Protein AF-A0A1V1TLD7-F1 (afdb_monomer_lite)

Sequence (286 aa):
MSSGEYLTAPRLRSLLDILVHHETYAEVQSFRNTQAIESYGWPFVDRDSKGSPAKPHSLSSSPLLQLLLTRLVLTAPAVRDLSTDFWPVNFKGIMKQFGDANLSDSYDKGSLGTRKRLATAASTIHEAVTRGLLSGVSDGPLPDLHGQYDRENAEGLTKAWRDCIHHLVYGNLIDDIFNQLTHTESLEAYSPALEGAVEYAQLHIATFLHQVFVLSAEGPYLLKLVDNVHRLVPYTVIGQTLRVGNAASMINAMSRLFLSKVSMAAISNWMGLTSNAADGMNLMQR

Radius of gyration: 24.95 Å; chains: 1; bounding box: 60×52×73 Å

Secondary structure (DSSP, 8-state):
-----PPPHHHHHHHHHHHHHHHHHHHHHHTTSTTHHHHS-TTSPPBPTTSSBPP--S--S-HHHHHHIIIIITTSHHHHTS-TTIIIIIIHHHHHHHHHTTTT--EETTEE-HHHHHHHHHHHHHHHHHHHHHH-----PPP-TTS---SSSHHHHHHHHHHHHHHHHHS-HHHHHHHHHHH-S-STTS-HHHHHHHHHHHHHHHHHHHIIIIISTTHHHHHHHHHHHHHHS-HHHHHHHHT-S-HHHHHHHHHHHHHHHS-HHHHHHHTTTTS-------S---

Structure (mmCIF, N/CA/C/O backbone):
data_AF-A0A1V1TLD7-F1
#
_entry.id   AF-A0A1V1TLD7-F1
#
loop_
_atom_site.group_PDB
_atom_site.id
_atom_site.type_symbol
_atom_site.label_atom_id
_atom_site.label_alt_id
_atom_site.label_comp_id
_atom_site.label_asym_id
_atom_site.label_entity_id
_atom_site.label_seq_id
_atom_site.pdbx_PDB_ins_code
_atom_site.Cartn_x
_atom_site.Cartn_y
_atom_site.Cartn_z
_atom_site.occupancy
_atom_site.B_iso_or_equiv
_atom_site.auth_seq_id
_atom_site.auth_comp_id
_atom_site.auth_asym_id
_atom_site.auth_atom_id
_atom_site.pdbx_PDB_model_num
ATOM 1 N N . MET A 1 1 ? -28.873 -20.996 -28.928 1.00 40.47 1 MET A N 1
ATOM 2 C CA . MET A 1 1 ? -27.776 -20.998 -27.940 1.00 40.47 1 MET A CA 1
ATOM 3 C C . MET A 1 1 ? -27.131 -19.627 -28.023 1.00 40.47 1 MET A C 1
ATOM 5 O O . MET A 1 1 ? -26.439 -19.365 -28.995 1.00 40.47 1 MET A O 1
ATOM 9 N N . SER A 1 2 ? -27.499 -18.708 -27.127 1.00 42.38 2 SER A N 1
ATOM 10 C CA . SER A 1 2 ? -26.966 -17.343 -27.133 1.00 42.38 2 SER A CA 1
ATOM 11 C C . SER A 1 2 ? -25.505 -17.388 -26.709 1.00 42.38 2 SER A C 1
ATOM 13 O O . SER A 1 2 ? -25.203 -17.774 -25.581 1.00 42.38 2 SER A O 1
ATOM 15 N N . SER A 1 3 ? -24.611 -17.029 -27.621 1.00 46.38 3 SER A N 1
ATOM 16 C CA . SER A 1 3 ? -23.220 -16.701 -27.336 1.00 46.38 3 SER A CA 1
ATOM 17 C C . SER A 1 3 ? -23.210 -15.660 -26.215 1.00 46.38 3 SER A C 1
ATOM 19 O O . SER A 1 3 ? -23.617 -14.522 -26.431 1.00 46.38 3 SER A O 1
ATOM 21 N N . GLY A 1 4 ? -22.846 -16.066 -24.998 1.00 53.66 4 GLY A N 1
ATOM 22 C CA . GLY A 1 4 ? -22.695 -15.133 -23.887 1.00 53.66 4 GLY A CA 1
ATOM 23 C C . GLY A 1 4 ? -21.623 -14.119 -24.260 1.00 53.66 4 GLY A C 1
ATOM 24 O O . GLY A 1 4 ? -20.501 -14.508 -24.578 1.00 53.66 4 GLY A O 1
ATOM 25 N N . GLU A 1 5 ? -21.970 -12.835 -24.290 1.00 68.88 5 GLU A N 1
ATOM 26 C CA . GLU A 1 5 ? -20.999 -11.760 -24.473 1.00 68.88 5 GLU A CA 1
ATOM 27 C C . GLU A 1 5 ? -20.040 -11.762 -23.278 1.00 68.88 5 GLU A C 1
ATOM 29 O O . GLU A 1 5 ? -20.327 -11.210 -22.216 1.00 68.88 5 GLU A O 1
ATOM 34 N N . TYR A 1 6 ? -18.897 -12.426 -23.428 1.00 78.81 6 TYR A N 1
ATOM 35 C CA . TYR A 1 6 ? -17.823 -12.344 -22.451 1.00 78.81 6 TYR A CA 1
ATOM 36 C C . TYR A 1 6 ? -17.270 -10.914 -22.444 1.00 78.81 6 TYR A C 1
ATOM 38 O O . TYR A 1 6 ? -16.998 -10.326 -23.494 1.00 78.81 6 TYR A O 1
ATOM 46 N N . LEU A 1 7 ? -17.117 -10.336 -21.250 1.00 84.19 7 LEU A N 1
ATOM 47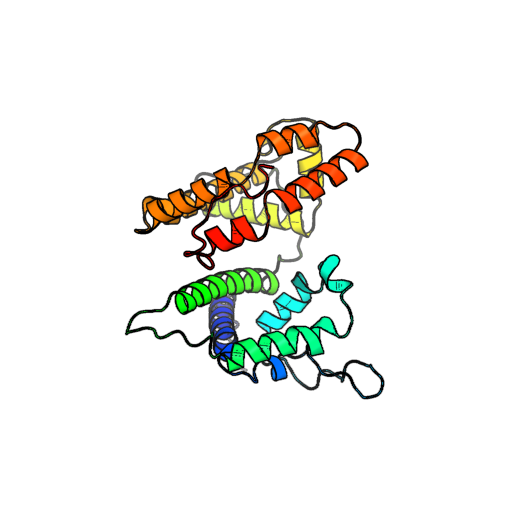 C CA . LEU A 1 7 ? -16.525 -9.010 -21.086 1.00 84.19 7 LEU A CA 1
ATOM 48 C C . LEU A 1 7 ? -15.099 -9.005 -21.652 1.00 84.19 7 LEU A C 1
ATOM 50 O O . LEU A 1 7 ? -14.307 -9.905 -21.379 1.00 84.19 7 LEU A O 1
ATOM 54 N N . THR A 1 8 ? -14.752 -7.967 -22.415 1.00 90.88 8 THR A N 1
ATOM 55 C CA . THR A 1 8 ? -13.370 -7.763 -22.862 1.00 90.88 8 THR A CA 1
ATOM 56 C C . THR A 1 8 ? -12.455 -7.505 -21.660 1.00 90.88 8 THR A C 1
ATOM 58 O O . THR A 1 8 ? -12.901 -6.977 -20.641 1.00 90.88 8 THR A O 1
ATOM 61 N N . ALA A 1 9 ? -11.163 -7.829 -21.774 1.00 85.62 9 ALA A N 1
ATOM 62 C CA . ALA A 1 9 ? -10.209 -7.665 -20.670 1.00 85.62 9 ALA A CA 1
ATOM 63 C C . ALA A 1 9 ? -10.185 -6.241 -20.058 1.00 85.62 9 ALA A C 1
ATOM 65 O O . ALA A 1 9 ? -10.200 -6.136 -18.830 1.00 85.62 9 ALA A O 1
ATOM 66 N N . PRO A 1 10 ? -10.245 -5.142 -20.845 1.00 87.25 10 PRO A N 1
ATOM 67 C CA . PRO A 1 10 ? -10.353 -3.798 -20.276 1.00 87.25 10 PRO A CA 1
ATOM 68 C C . PRO A 1 10 ? -11.646 -3.588 -19.480 1.00 87.25 10 PRO A C 1
ATOM 70 O O . PRO A 1 10 ? -11.608 -3.021 -18.394 1.00 87.25 10 PRO A O 1
ATOM 73 N N . ARG A 1 11 ? -12.785 -4.093 -19.978 1.00 90.75 11 ARG A N 1
ATOM 74 C CA . ARG A 1 11 ? -14.081 -3.979 -19.288 1.00 90.75 11 ARG A CA 1
ATOM 75 C C . ARG A 1 11 ? -14.097 -4.768 -17.984 1.00 90.75 11 ARG A C 1
ATOM 77 O O . ARG A 1 11 ? -14.632 -4.280 -16.996 1.00 90.75 11 ARG A O 1
ATOM 84 N N . LEU A 1 12 ? -13.493 -5.955 -17.971 1.00 89.81 12 LEU A N 1
ATOM 85 C CA . LEU A 1 12 ? -13.362 -6.769 -16.766 1.00 89.81 12 LEU A CA 1
ATOM 86 C C . LEU A 1 12 ? -12.498 -6.065 -15.714 1.00 89.81 12 LEU A C 1
ATOM 88 O O . LEU A 1 12 ? -12.885 -6.025 -14.549 1.00 89.81 12 LEU A O 1
ATOM 92 N N . ARG A 1 13 ? -11.378 -5.452 -16.121 1.00 87.88 13 ARG A N 1
ATOM 93 C CA . ARG A 1 13 ? -10.526 -4.667 -15.217 1.00 87.88 13 ARG A CA 1
ATOM 94 C C . ARG A 1 13 ? -11.271 -3.470 -14.627 1.00 87.88 13 ARG A C 1
ATOM 96 O O . ARG A 1 13 ? -11.267 -3.301 -13.416 1.00 87.88 13 ARG A O 1
ATOM 103 N N . SER A 1 14 ? -11.968 -2.695 -15.458 1.00 90.38 14 SER A N 1
ATOM 104 C CA . SER A 1 14 ? -12.774 -1.568 -14.974 1.00 90.38 14 SER A CA 1
ATOM 105 C C . SER A 1 14 ? -13.900 -2.015 -14.039 1.00 90.38 14 SER A C 1
ATOM 107 O O . SER A 1 14 ? -14.181 -1.339 -13.055 1.00 90.38 14 SER A O 1
ATOM 109 N N . LEU A 1 15 ? -14.537 -3.158 -14.316 1.00 92.81 15 LEU A N 1
ATOM 110 C CA . LEU A 1 15 ? -15.552 -3.723 -13.429 1.00 92.81 15 LEU A CA 1
ATOM 111 C C . LEU A 1 15 ? -14.949 -4.127 -12.078 1.00 92.81 15 LEU A C 1
ATOM 113 O O . LEU A 1 15 ? -15.535 -3.812 -11.047 1.00 92.81 15 LEU A O 1
ATOM 117 N N . LEU A 1 16 ? -13.784 -4.782 -12.076 1.00 91.44 16 LEU A N 1
ATOM 118 C CA . LEU A 1 16 ? -13.065 -5.117 -10.847 1.00 91.44 16 LEU A CA 1
ATOM 119 C C . LEU A 1 16 ? -12.751 -3.856 -10.034 1.00 91.44 16 LEU A C 1
ATOM 121 O O . LEU A 1 16 ? -13.025 -3.836 -8.839 1.00 91.44 16 LEU A O 1
ATOM 125 N N . ASP A 1 17 ? -12.250 -2.797 -10.675 1.00 90.81 17 ASP A N 1
ATOM 126 C CA . ASP A 1 17 ? -11.953 -1.527 -10.004 1.00 90.81 17 ASP A CA 1
ATOM 127 C C . ASP A 1 17 ? -13.204 -0.929 -9.333 1.00 90.81 17 ASP A C 1
ATOM 129 O O . ASP A 1 17 ? -13.156 -0.539 -8.165 1.00 90.81 17 ASP A O 1
ATOM 133 N N . ILE A 1 18 ? -14.345 -0.916 -10.033 1.00 92.88 18 ILE A N 1
ATOM 134 C CA . ILE A 1 18 ? -15.621 -0.409 -9.499 1.00 92.88 18 ILE A CA 1
ATOM 135 C C . ILE A 1 18 ? -16.106 -1.256 -8.317 1.00 92.88 18 ILE A C 1
ATOM 137 O O . ILE A 1 18 ? -16.540 -0.707 -7.303 1.00 92.88 18 ILE A O 1
ATOM 141 N N . LEU A 1 19 ? -16.041 -2.585 -8.434 1.00 93.88 19 LEU A N 1
ATOM 142 C CA . LEU A 1 19 ? -16.489 -3.495 -7.379 1.00 93.88 19 LEU A CA 1
ATOM 143 C C . LEU A 1 19 ? -15.610 -3.386 -6.132 1.00 93.88 19 LEU A C 1
ATOM 145 O O . LEU A 1 19 ? -16.141 -3.310 -5.027 1.00 93.88 19 LEU A O 1
ATOM 149 N N . VAL A 1 20 ? -14.285 -3.315 -6.298 1.00 94.00 20 VAL A N 1
ATOM 150 C CA . VAL A 1 20 ? -13.354 -3.139 -5.175 1.00 94.00 20 VAL A CA 1
ATOM 151 C C . VAL A 1 20 ? -13.581 -1.794 -4.491 1.00 94.00 20 VAL A C 1
ATOM 153 O O . VAL A 1 20 ? -13.593 -1.745 -3.263 1.00 94.00 20 VAL A O 1
ATOM 156 N N . HIS A 1 21 ? -13.817 -0.722 -5.252 1.00 93.56 21 HIS A N 1
ATOM 157 C CA . HIS A 1 21 ? -14.160 0.581 -4.685 1.00 93.56 21 HIS A CA 1
ATOM 158 C C . HIS A 1 21 ? -15.455 0.529 -3.858 1.00 93.56 21 HIS A C 1
ATOM 160 O O . HIS A 1 21 ? -15.487 0.991 -2.715 1.00 93.56 21 HIS A O 1
ATOM 166 N N . HIS A 1 22 ? -16.515 -0.064 -4.417 1.00 93.50 22 HIS A N 1
ATOM 167 C CA . HIS A 1 22 ? -17.808 -0.179 -3.744 1.00 93.50 22 HIS A CA 1
ATOM 168 C C . HIS A 1 22 ? -17.708 -0.997 -2.450 1.00 93.50 22 HIS A C 1
ATOM 170 O O . HIS A 1 22 ? -18.187 -0.558 -1.404 1.00 93.50 22 HIS A O 1
ATOM 176 N N . GLU A 1 23 ? -17.047 -2.154 -2.508 1.00 93.31 23 GLU A N 1
ATOM 177 C CA . GLU A 1 23 ? -16.879 -3.033 -1.352 1.00 93.31 23 GLU A CA 1
ATOM 178 C C . GLU A 1 23 ? -15.989 -2.390 -0.283 1.00 93.31 23 GLU A C 1
ATOM 180 O O . GLU A 1 23 ? -16.376 -2.331 0.880 1.00 93.31 23 GLU A O 1
ATOM 185 N N . THR A 1 24 ? -14.863 -1.778 -0.672 1.00 92.44 24 THR A N 1
ATOM 186 C CA . THR A 1 24 ? -13.987 -1.028 0.248 1.00 92.44 24 THR A CA 1
ATOM 187 C C . THR A 1 24 ? -14.781 0.010 1.039 1.00 92.44 24 THR A C 1
ATOM 189 O O . THR A 1 24 ? -14.624 0.155 2.254 1.00 92.44 24 THR A O 1
ATOM 192 N N . TYR A 1 25 ? -15.645 0.757 0.351 1.00 89.19 25 TYR A N 1
ATOM 193 C CA . TYR A 1 25 ? -16.444 1.785 0.994 1.00 89.19 25 TYR A CA 1
ATOM 194 C C . TYR A 1 25 ? -17.492 1.189 1.941 1.00 89.19 25 TYR A C 1
ATOM 196 O O . TYR A 1 25 ? -17.659 1.700 3.052 1.00 89.19 25 TYR A O 1
ATOM 204 N N . ALA A 1 26 ? -18.163 0.105 1.539 1.00 89.44 26 ALA A N 1
ATOM 205 C CA . ALA A 1 26 ? -19.125 -0.607 2.377 1.00 89.44 26 ALA A CA 1
ATOM 206 C C . ALA A 1 26 ? -18.468 -1.151 3.657 1.00 89.44 26 ALA A C 1
ATOM 208 O O . ALA A 1 26 ? -18.973 -0.923 4.760 1.00 89.44 26 ALA A O 1
ATOM 209 N N . GLU A 1 27 ? -17.298 -1.773 3.530 1.00 89.56 27 GLU A N 1
ATOM 210 C CA . GLU A 1 27 ? -16.533 -2.310 4.652 1.00 89.56 27 GLU A CA 1
ATOM 211 C C . GLU A 1 27 ? -16.072 -1.215 5.622 1.00 89.56 27 GLU A C 1
ATOM 213 O O . GLU A 1 27 ? -16.289 -1.318 6.830 1.00 89.56 27 GLU A O 1
ATOM 218 N N . VAL A 1 28 ? -15.511 -0.110 5.119 1.00 86.00 28 VAL A N 1
ATOM 219 C CA . VAL A 1 28 ? -15.098 1.020 5.972 1.00 86.00 28 VAL A CA 1
ATOM 220 C C . VAL A 1 28 ? -16.301 1.648 6.681 1.00 86.00 28 VAL A C 1
ATOM 222 O O . VAL A 1 28 ? -16.195 2.068 7.835 1.00 86.00 28 VAL A O 1
ATOM 225 N N . GLN A 1 29 ? -17.463 1.709 6.024 1.00 83.88 29 GLN A N 1
ATOM 226 C CA . GLN A 1 29 ? -18.693 2.167 6.665 1.00 83.88 29 GLN A CA 1
ATOM 227 C C . GLN A 1 29 ? -19.222 1.192 7.719 1.00 83.88 29 GLN A C 1
ATOM 229 O O . GLN A 1 29 ? -19.816 1.653 8.697 1.00 83.88 29 GLN A O 1
ATOM 234 N N . SER A 1 30 ? -19.000 -0.114 7.559 1.00 83.88 30 SER A N 1
ATOM 235 C CA . SER A 1 30 ? -19.478 -1.121 8.510 1.00 83.88 30 SER A CA 1
ATOM 236 C C . SER A 1 30 ? -18.935 -0.891 9.926 1.00 83.88 30 SER A C 1
ATOM 238 O O . SER A 1 30 ? -19.681 -1.061 10.886 1.00 83.88 30 SER A O 1
ATOM 240 N N . PHE A 1 31 ? -17.709 -0.365 10.069 1.00 78.81 31 PHE A N 1
ATOM 241 C CA . PHE A 1 31 ? -17.089 -0.030 11.363 1.00 78.81 31 PHE A CA 1
ATOM 242 C C . PHE A 1 31 ? -17.752 1.120 12.133 1.00 78.81 31 PHE A C 1
ATOM 244 O O . PHE A 1 31 ? -17.328 1.456 13.241 1.00 78.81 31 PHE A O 1
ATOM 251 N N . ARG A 1 32 ? -18.803 1.736 11.586 1.00 76.62 32 ARG A N 1
ATOM 252 C CA . ARG A 1 32 ? -19.713 2.567 12.387 1.00 76.62 32 ARG A CA 1
ATOM 253 C C . ARG A 1 32 ? -20.487 1.735 13.408 1.00 76.62 32 ARG A C 1
ATOM 255 O O . ARG A 1 32 ? -20.847 2.248 14.457 1.00 76.62 32 ARG A O 1
ATOM 262 N N . ASN A 1 33 ? -20.723 0.461 13.106 1.00 77.56 33 ASN A N 1
ATOM 263 C CA . ASN A 1 33 ? -21.432 -0.457 13.979 1.00 77.56 33 ASN A CA 1
ATOM 264 C C . ASN A 1 33 ? -20.436 -1.203 14.869 1.00 77.56 33 ASN A C 1
ATOM 266 O O . ASN A 1 33 ? -19.501 -1.840 14.384 1.00 77.56 33 ASN A O 1
ATOM 270 N N . THR A 1 34 ? -20.683 -1.209 16.174 1.00 72.69 34 THR A N 1
ATOM 271 C CA . THR A 1 34 ? -19.871 -1.928 17.173 1.00 72.69 34 THR A CA 1
ATOM 272 C C . THR A 1 34 ? -19.821 -3.440 16.951 1.00 72.69 34 THR A C 1
ATOM 274 O O . THR A 1 34 ? -18.841 -4.084 17.315 1.00 72.69 34 THR A O 1
ATOM 277 N N . GLN A 1 35 ? -20.833 -4.004 16.287 1.00 78.56 35 GLN A N 1
ATOM 278 C CA . GLN A 1 35 ? -20.919 -5.430 15.949 1.00 78.56 35 GLN A CA 1
ATOM 279 C C . GLN A 1 35 ? -20.130 -5.823 14.687 1.00 78.56 35 GLN A C 1
ATOM 281 O O . GLN A 1 35 ? -19.996 -7.011 14.394 1.00 78.56 35 GLN A O 1
ATOM 286 N N . ALA A 1 36 ? -19.577 -4.868 13.930 1.00 80.44 36 ALA A N 1
ATOM 287 C CA . ALA A 1 36 ? -18.837 -5.181 12.704 1.00 80.44 36 ALA A CA 1
ATOM 288 C C . ALA A 1 36 ? -17.642 -6.111 12.973 1.00 80.44 36 ALA A C 1
ATOM 290 O O . ALA A 1 36 ? -17.427 -7.074 12.242 1.00 80.44 36 ALA A O 1
ATOM 291 N N . ILE A 1 37 ? -16.933 -5.905 14.090 1.00 81.88 37 ILE A N 1
ATOM 292 C CA . ILE A 1 37 ? -15.792 -6.749 14.474 1.00 81.88 37 ILE A CA 1
ATOM 293 C C . ILE A 1 37 ? -16.204 -8.184 14.842 1.00 81.88 37 ILE A C 1
ATOM 295 O O . ILE A 1 37 ? -15.403 -9.106 14.716 1.00 81.88 37 ILE A O 1
ATOM 299 N N . GLU A 1 38 ? -17.453 -8.398 15.267 1.00 79.44 38 GLU A N 1
ATOM 300 C CA . GLU A 1 38 ? -17.971 -9.728 15.618 1.00 79.44 38 GLU A CA 1
ATOM 301 C C . GLU A 1 38 ? -18.235 -10.578 14.366 1.00 79.44 38 GLU A C 1
ATOM 303 O O . GLU A 1 38 ? -18.075 -11.796 14.403 1.00 79.44 38 GLU A O 1
ATOM 308 N N . SER A 1 39 ? -18.567 -9.935 13.241 1.00 80.19 39 SER A N 1
ATOM 309 C CA . SER A 1 39 ? -18.828 -10.587 11.945 1.00 80.19 39 SER A CA 1
ATOM 310 C C . SER A 1 39 ? -17.621 -10.608 10.995 1.00 80.19 39 SER A C 1
ATOM 312 O O . SER A 1 39 ? -17.699 -11.169 9.902 1.00 80.19 39 SER A O 1
ATOM 314 N N . TYR A 1 40 ? -16.482 -10.052 11.418 1.00 83.12 40 TYR A N 1
ATOM 315 C CA . TYR A 1 40 ? -15.266 -9.954 10.606 1.00 83.12 40 TYR A CA 1
ATOM 316 C C . TYR A 1 40 ? -14.623 -11.321 10.299 1.00 83.12 40 TYR A C 1
ATOM 318 O O . TYR A 1 40 ? -13.959 -11.489 9.279 1.00 83.12 40 TYR A O 1
ATOM 326 N N . GLY A 1 41 ? -14.801 -12.322 11.165 1.00 81.81 41 GLY A N 1
ATOM 327 C CA . GLY A 1 41 ? -14.202 -13.650 10.996 1.00 81.81 41 GLY A CA 1
ATOM 328 C C . GLY A 1 41 ? -12.753 -13.743 11.494 1.00 81.81 41 GLY A C 1
ATOM 329 O O . GLY A 1 41 ? -12.340 -13.021 12.399 1.00 81.81 41 GLY A O 1
ATOM 330 N N . TRP A 1 42 ? -11.975 -14.695 10.965 1.00 81.44 42 TRP A N 1
ATOM 331 C CA . TRP A 1 42 ? -10.606 -14.967 11.436 1.00 81.44 42 TRP A CA 1
ATOM 332 C C . TRP A 1 42 ? -9.692 -13.740 11.277 1.00 81.44 42 TRP A C 1
ATOM 334 O O . TRP A 1 42 ? -9.738 -13.127 10.206 1.00 81.44 42 TRP A O 1
ATOM 344 N N . PRO A 1 43 ? -8.864 -13.376 12.284 1.00 81.50 43 PRO A N 1
ATOM 345 C CA . PRO A 1 43 ? -8.520 -14.082 13.532 1.00 81.50 43 PRO A CA 1
ATOM 346 C C . PRO A 1 43 ? -9.387 -13.728 14.762 1.00 81.50 43 PRO A C 1
ATOM 348 O O . PRO A 1 43 ? -9.041 -14.109 15.876 1.00 81.50 43 PRO A O 1
ATOM 351 N N . PHE A 1 44 ? -10.502 -13.012 14.594 1.00 83.06 44 PHE A N 1
ATOM 352 C CA . PHE A 1 44 ? -11.354 -12.523 15.694 1.00 83.06 44 PHE A CA 1
ATOM 353 C C . PHE A 1 44 ? -12.437 -13.509 16.153 1.00 83.06 44 PHE A C 1
ATOM 355 O O . PHE A 1 44 ? -13.270 -13.167 16.997 1.00 83.06 44 PHE A O 1
ATOM 362 N N . VAL A 1 45 ? -12.453 -14.717 15.583 1.00 76.31 45 VAL A N 1
ATOM 363 C CA . VAL A 1 45 ? -13.423 -15.759 15.940 1.00 76.31 45 VAL A CA 1
ATOM 364 C C . VAL A 1 45 ? -13.172 -16.212 17.372 1.00 76.31 45 VAL A C 1
ATOM 366 O O . VAL A 1 45 ? -12.033 -16.510 17.741 1.00 76.31 45 VAL A O 1
ATOM 369 N N . ASP A 1 46 ? -14.241 -16.292 18.162 1.00 68.69 46 ASP A N 1
ATOM 370 C CA . ASP A 1 46 ? -14.149 -16.802 19.523 1.00 68.69 46 ASP A CA 1
ATOM 371 C C . ASP A 1 46 ? -13.683 -18.268 19.497 1.00 68.69 46 ASP A C 1
ATOM 373 O O . ASP A 1 46 ? -13.996 -19.041 18.584 1.00 68.69 46 ASP A O 1
ATOM 377 N N . ARG A 1 47 ? -12.867 -18.650 20.478 1.00 63.25 47 ARG A N 1
ATOM 378 C CA . ARG A 1 47 ? -12.371 -20.023 20.601 1.00 63.25 47 ARG A CA 1
ATOM 379 C C . ARG A 1 47 ? -13.424 -20.903 21.256 1.00 63.25 47 ARG A C 1
ATOM 381 O O . ARG A 1 47 ? -14.148 -20.460 22.145 1.00 63.25 47 ARG A O 1
ATOM 388 N N . ASP A 1 48 ? -13.501 -22.153 20.816 1.00 61.88 48 ASP A N 1
ATOM 389 C CA . ASP A 1 48 ? -14.357 -23.135 21.463 1.00 61.88 48 ASP A CA 1
ATOM 390 C C . ASP A 1 48 ? -13.855 -23.465 22.880 1.00 61.88 48 ASP A C 1
ATOM 392 O O . ASP A 1 48 ? -12.742 -23.115 23.285 1.00 61.88 48 ASP A O 1
ATOM 396 N N . SER A 1 49 ? -14.669 -24.187 23.651 1.00 53.78 49 SER A N 1
ATOM 397 C CA . SER A 1 49 ? -14.343 -24.613 25.018 1.00 53.78 49 SER A CA 1
ATOM 398 C C . SER A 1 49 ? -13.110 -25.529 25.119 1.00 53.78 49 SER A C 1
ATOM 400 O O . SER A 1 49 ? -12.712 -25.891 26.223 1.00 53.78 49 SER A O 1
ATOM 402 N N . LYS A 1 50 ? -12.512 -25.934 23.989 1.00 59.25 50 LYS A N 1
ATOM 403 C CA . LYS A 1 50 ? -11.282 -26.735 23.902 1.00 59.25 50 LYS A CA 1
ATOM 404 C C . LYS A 1 50 ? -10.074 -25.900 23.452 1.00 59.25 50 LYS A C 1
ATOM 406 O O . LYS A 1 50 ? -9.015 -26.468 23.193 1.00 59.25 50 LYS A O 1
ATOM 411 N N . GLY A 1 51 ? -10.215 -24.576 23.349 1.00 56.72 51 GLY A N 1
ATOM 412 C CA . GLY A 1 51 ? -9.156 -23.664 22.910 1.00 56.72 51 GLY A CA 1
ATOM 413 C C . GLY A 1 51 ? -8.843 -23.744 21.413 1.00 56.72 51 GLY A C 1
ATOM 414 O O . GLY A 1 51 ? -7.903 -23.096 20.947 1.00 56.72 51 GLY A O 1
ATOM 415 N N . SER A 1 52 ? -9.618 -24.515 20.647 1.00 56.84 52 SER A N 1
ATOM 416 C CA . SER A 1 52 ? -9.517 -24.545 19.191 1.00 56.84 52 SER A CA 1
ATOM 417 C C . SER A 1 52 ? -10.270 -23.339 18.623 1.00 56.84 52 SER A C 1
ATOM 419 O O . SER A 1 52 ? -11.307 -22.953 19.168 1.00 56.84 52 SER A O 1
ATOM 421 N N . PRO A 1 53 ? -9.777 -22.689 17.554 1.00 57.94 53 PRO A N 1
ATOM 422 C CA . PRO A 1 53 ? -10.558 -21.649 16.895 1.00 57.94 53 PRO A CA 1
ATOM 423 C C . PRO A 1 53 ? -11.898 -22.259 16.478 1.00 57.94 53 PRO A C 1
ATOM 425 O O . PRO A 1 53 ? -11.906 -23.302 15.816 1.00 57.94 53 PRO A O 1
ATOM 428 N N . ALA A 1 54 ? -13.020 -21.653 16.891 1.00 57.22 54 ALA A N 1
ATOM 429 C CA . ALA A 1 54 ? -14.318 -22.088 16.395 1.00 57.22 54 ALA A CA 1
ATOM 430 C C . ALA A 1 54 ? -14.243 -22.099 14.865 1.00 57.22 54 ALA A C 1
ATOM 432 O O . ALA A 1 54 ? -13.650 -21.193 14.267 1.00 57.22 54 ALA A O 1
ATOM 433 N N . LYS A 1 55 ? -14.774 -23.154 14.227 1.00 54.66 55 LYS A N 1
ATOM 434 C CA . LYS A 1 55 ? -14.811 -23.225 12.759 1.00 54.66 55 LYS A CA 1
ATOM 435 C C . LYS A 1 55 ? -15.350 -21.882 12.257 1.00 54.66 55 LYS A C 1
ATOM 437 O O . LYS A 1 55 ? -16.375 -21.458 12.793 1.00 54.66 55 LYS A O 1
ATOM 442 N N . PRO A 1 56 ? -14.685 -21.200 11.304 1.00 54.59 56 PRO A N 1
ATOM 443 C CA . PRO A 1 56 ? -15.165 -19.925 10.790 1.00 54.59 56 PRO A CA 1
ATOM 444 C C . PRO A 1 56 ? -16.528 -20.164 10.135 1.00 54.59 56 PRO A C 1
ATOM 446 O O . PRO A 1 56 ? -16.634 -20.582 8.986 1.00 54.59 56 PRO A O 1
ATOM 449 N N . HIS A 1 57 ? -17.591 -19.998 10.914 1.00 49.00 57 HIS A N 1
ATOM 450 C CA . HIS A 1 57 ? -18.964 -20.195 10.490 1.00 49.00 57 HIS A CA 1
ATOM 451 C C . HIS A 1 57 ? -19.448 -18.894 9.856 1.00 49.00 57 HIS A C 1
ATOM 453 O O . HIS A 1 57 ? -20.295 -18.225 10.431 1.00 49.00 57 HIS A O 1
ATOM 459 N N . SER A 1 58 ? -18.847 -18.491 8.733 1.00 56.66 58 SER A N 1
ATOM 460 C CA . SER A 1 58 ? -19.384 -17.544 7.735 1.00 56.66 58 SER A CA 1
ATOM 461 C C . SER A 1 58 ? -18.262 -16.966 6.871 1.00 56.66 58 SER A C 1
ATOM 463 O O . SER A 1 58 ? -17.102 -16.888 7.276 1.00 56.66 58 SER A O 1
ATOM 465 N N . LEU A 1 59 ? -18.634 -16.567 5.654 1.00 66.62 59 LEU A N 1
ATOM 466 C CA . LEU A 1 59 ? -17.887 -15.578 4.883 1.00 66.62 59 LEU A CA 1
ATOM 467 C C . LEU A 1 59 ? -17.795 -14.300 5.731 1.00 66.62 59 LEU A C 1
ATOM 469 O O . LEU A 1 59 ? -18.794 -13.906 6.331 1.00 66.62 59 LEU A O 1
ATOM 473 N N . SER A 1 60 ? -16.614 -13.684 5.804 1.00 81.69 60 SER A N 1
ATOM 474 C CA . SER A 1 60 ? -16.447 -12.410 6.507 1.00 81.69 60 SER A CA 1
ATOM 475 C C . SER A 1 60 ? -17.395 -11.357 5.944 1.00 81.69 60 SER A C 1
ATOM 477 O O . SER A 1 60 ? -17.569 -11.269 4.729 1.00 81.69 60 SER A O 1
ATOM 479 N N . SER A 1 61 ? -17.971 -10.538 6.824 1.00 82.75 61 SER A N 1
ATOM 480 C CA . SER A 1 61 ? -18.696 -9.323 6.434 1.00 82.75 61 SER A CA 1
ATOM 481 C C . SER A 1 61 ? -17.779 -8.231 5.868 1.00 82.75 61 SER A C 1
ATOM 483 O O . SER A 1 61 ? -18.265 -7.197 5.420 1.00 82.75 61 SER A O 1
ATOM 485 N N . SER A 1 62 ? -16.458 -8.433 5.919 1.00 88.94 62 SER A N 1
ATOM 486 C CA . SER A 1 62 ? -15.436 -7.529 5.393 1.00 88.94 62 SER A CA 1
ATOM 487 C C . SER A 1 62 ? -14.312 -8.305 4.689 1.00 88.94 62 SER A C 1
ATOM 489 O O . SER A 1 62 ? -13.191 -8.400 5.208 1.00 88.94 62 SER A O 1
ATOM 491 N N . PRO A 1 63 ? -14.608 -8.936 3.538 1.00 89.50 63 PRO A N 1
ATOM 492 C CA . PRO A 1 63 ? -13.676 -9.821 2.844 1.00 89.50 63 PRO A CA 1
ATOM 493 C C . PRO A 1 63 ? -12.374 -9.144 2.388 1.00 89.50 63 PRO A C 1
ATOM 495 O O . PRO A 1 63 ? -11.323 -9.789 2.428 1.00 89.50 63 PRO A O 1
ATOM 498 N N . LEU A 1 64 ? -12.393 -7.875 1.973 1.00 91.25 64 LEU A N 1
ATOM 499 C CA . LEU A 1 64 ? -11.206 -7.152 1.506 1.00 91.25 64 LEU A CA 1
ATOM 500 C C . LEU A 1 64 ? -10.278 -6.798 2.666 1.00 91.25 64 LEU A C 1
ATOM 502 O O . LEU A 1 64 ? -9.069 -7.034 2.601 1.00 91.25 64 LEU A O 1
ATOM 506 N N . LEU A 1 65 ? -10.820 -6.294 3.772 1.00 89.88 65 LEU A N 1
ATOM 507 C CA . LEU A 1 65 ? -10.040 -6.072 4.985 1.00 89.88 65 LEU A CA 1
ATOM 508 C C . LEU A 1 65 ? -9.496 -7.379 5.541 1.00 89.88 65 LEU A C 1
ATOM 510 O O . LEU A 1 65 ? -8.331 -7.418 5.942 1.00 89.88 65 LEU A O 1
ATOM 514 N N . GLN A 1 66 ? -10.299 -8.444 5.534 1.00 89.25 66 GLN A N 1
ATOM 515 C CA . GLN A 1 66 ? -9.832 -9.758 5.948 1.00 89.25 66 GLN A CA 1
ATOM 516 C C . GLN A 1 66 ? -8.692 -10.240 5.041 1.00 89.25 66 GLN A C 1
ATOM 518 O O . GLN A 1 66 ? -7.687 -10.752 5.539 1.00 89.25 66 GLN A O 1
ATOM 523 N N . LEU A 1 67 ? -8.789 -10.038 3.725 1.00 90.12 67 LEU A N 1
ATOM 524 C CA . LEU A 1 67 ? -7.712 -10.344 2.786 1.00 90.12 67 LEU A CA 1
ATOM 525 C C . LEU A 1 67 ? -6.424 -9.593 3.155 1.00 90.12 67 LEU A C 1
ATOM 527 O O . LEU A 1 67 ? -5.368 -10.221 3.249 1.00 90.12 67 LEU A O 1
ATOM 531 N N . LEU A 1 68 ? -6.500 -8.286 3.427 1.00 90.19 68 LEU A N 1
ATOM 532 C CA . LEU A 1 68 ? -5.333 -7.503 3.847 1.00 90.19 68 LEU A CA 1
ATOM 533 C C . LEU A 1 68 ? -4.739 -8.011 5.161 1.00 90.19 68 LEU A C 1
ATOM 535 O O . LEU A 1 68 ? -3.527 -8.204 5.266 1.00 90.19 68 LEU A O 1
ATOM 539 N N . LEU A 1 69 ? -5.584 -8.250 6.162 1.00 88.81 69 LEU A N 1
ATOM 540 C CA . LEU A 1 69 ? -5.144 -8.701 7.475 1.00 88.81 69 LEU A CA 1
ATOM 541 C C . LEU A 1 69 ? -4.454 -10.067 7.379 1.00 88.81 69 LEU A C 1
ATOM 543 O O . LEU A 1 69 ? -3.357 -10.251 7.903 1.00 88.81 69 LEU A O 1
ATOM 547 N N . THR A 1 70 ? -5.065 -11.012 6.669 1.00 88.12 70 THR A N 1
ATOM 548 C CA . THR A 1 70 ? -4.542 -12.376 6.531 1.00 88.12 70 THR A CA 1
ATOM 549 C C . THR A 1 70 ? -3.284 -12.463 5.679 1.00 88.12 70 THR A C 1
ATOM 551 O O . THR A 1 70 ? -2.392 -13.241 6.014 1.00 88.12 70 THR A O 1
ATOM 554 N N . ARG A 1 71 ? -3.181 -11.679 4.600 1.00 88.06 71 ARG A N 1
ATOM 555 C CA . ARG A 1 71 ? -2.042 -11.746 3.673 1.00 88.06 71 ARG A CA 1
ATOM 556 C C . ARG A 1 71 ? -0.864 -10.869 4.080 1.00 88.06 71 ARG A C 1
ATOM 558 O O . ARG A 1 71 ? 0.267 -11.253 3.790 1.00 88.06 71 ARG A O 1
ATOM 565 N N . LEU A 1 72 ? -1.104 -9.728 4.728 1.00 87.12 72 LEU A N 1
ATOM 566 C CA . LEU A 1 72 ? -0.056 -8.743 5.029 1.00 87.12 72 LEU A CA 1
ATOM 567 C C . LEU A 1 72 ? 0.286 -8.677 6.516 1.00 87.12 72 LEU A C 1
ATOM 569 O O . LEU A 1 72 ? 1.452 -8.709 6.892 1.00 87.12 72 LEU A O 1
ATOM 573 N N . VAL A 1 73 ? -0.726 -8.555 7.374 1.00 86.94 73 VAL A N 1
ATOM 574 C CA . VAL A 1 73 ? -0.500 -8.272 8.798 1.00 86.94 73 VAL A CA 1
ATOM 575 C C . VAL A 1 73 ? -0.135 -9.546 9.548 1.00 86.94 73 VAL A C 1
ATOM 577 O O . VAL A 1 73 ? 0.845 -9.571 10.282 1.00 86.94 73 VAL A O 1
ATOM 580 N N . LEU A 1 74 ? -0.884 -10.627 9.333 1.00 87.38 74 LEU A N 1
ATOM 581 C CA . LEU A 1 74 ? -0.691 -11.893 10.047 1.00 87.38 74 LEU A CA 1
ATOM 582 C C . LEU A 1 74 ? 0.502 -12.708 9.534 1.00 87.38 74 LEU A C 1
ATOM 584 O O . LEU A 1 74 ? 0.943 -13.639 10.204 1.00 87.38 74 LEU A O 1
ATOM 588 N N . THR A 1 75 ? 1.051 -12.348 8.375 1.00 86.94 75 THR A N 1
ATOM 589 C CA . THR A 1 75 ? 2.286 -12.929 7.832 1.00 86.94 75 THR A CA 1
ATOM 590 C C . THR A 1 75 ? 3.544 -12.247 8.373 1.00 86.94 75 THR A C 1
ATOM 592 O O . THR A 1 75 ? 4.628 -12.825 8.286 1.00 86.94 75 THR A O 1
ATOM 595 N N . ALA A 1 76 ? 3.424 -11.056 8.975 1.00 86.88 76 ALA A N 1
ATOM 596 C CA . ALA A 1 76 ? 4.557 -10.342 9.551 1.00 86.88 76 ALA A CA 1
ATOM 597 C C . ALA A 1 76 ? 5.131 -11.108 10.765 1.00 86.88 76 ALA A C 1
ATOM 599 O O . ALA A 1 76 ? 4.365 -11.456 11.669 1.00 86.88 76 ALA A O 1
ATOM 600 N N . PRO A 1 77 ? 6.461 -11.330 10.856 1.00 82.19 77 PRO A N 1
ATOM 601 C CA . PRO A 1 77 ? 7.064 -12.156 11.910 1.00 82.19 77 PRO A CA 1
ATOM 602 C C . PRO A 1 77 ? 6.675 -11.731 13.332 1.00 82.19 77 PRO A C 1
ATOM 604 O O . PRO A 1 77 ? 6.271 -12.559 14.137 1.00 82.19 77 PRO A O 1
ATOM 607 N N . ALA A 1 78 ? 6.700 -10.425 13.615 1.00 82.00 78 ALA A N 1
ATOM 608 C CA . ALA A 1 78 ? 6.352 -9.882 14.930 1.00 82.00 78 ALA A CA 1
ATOM 609 C C . ALA A 1 78 ? 4.874 -10.081 15.313 1.00 82.00 78 ALA A C 1
ATOM 611 O O . ALA A 1 78 ? 4.533 -10.074 16.492 1.00 82.00 78 ALA A O 1
ATOM 612 N N . VAL A 1 79 ? 3.997 -10.224 14.320 1.00 83.69 79 VAL A N 1
ATOM 613 C CA . VAL A 1 79 ? 2.547 -10.328 14.506 1.00 83.69 79 VAL A CA 1
ATOM 614 C C . VAL A 1 79 ? 2.100 -11.788 14.557 1.00 83.69 79 VAL A C 1
ATOM 616 O O . VAL A 1 79 ? 1.193 -12.135 15.313 1.00 83.69 79 VAL A O 1
ATOM 619 N N . ARG A 1 80 ? 2.749 -12.653 13.773 1.00 78.62 80 ARG A N 1
ATOM 620 C CA . ARG A 1 80 ? 2.489 -14.096 13.745 1.00 78.62 80 ARG A CA 1
ATOM 621 C C . ARG A 1 80 ? 2.735 -14.755 15.102 1.00 78.62 80 ARG A C 1
ATOM 623 O O . ARG A 1 80 ? 2.007 -15.670 15.472 1.00 78.62 80 ARG A O 1
ATOM 630 N N . ASP A 1 81 ? 3.734 -14.265 15.830 1.00 81.31 81 ASP A N 1
ATOM 631 C CA . ASP A 1 81 ? 4.169 -14.838 17.105 1.00 81.31 81 ASP A CA 1
ATOM 632 C C . ASP A 1 81 ? 3.417 -14.231 18.314 1.00 81.31 81 ASP A C 1
ATOM 634 O O . ASP A 1 81 ? 3.759 -14.494 19.469 1.00 81.31 81 ASP A O 1
ATOM 638 N N . LEU A 1 82 ? 2.382 -13.412 18.069 1.00 82.62 82 LEU A N 1
ATOM 639 C CA . LEU A 1 82 ? 1.528 -12.862 19.124 1.00 82.62 82 LEU A CA 1
ATOM 640 C C . LEU A 1 82 ? 0.747 -13.962 19.848 1.00 82.62 82 LEU A C 1
ATOM 642 O O . LEU A 1 82 ? 0.445 -15.024 19.300 1.00 82.62 82 LEU A O 1
ATOM 646 N N . SER A 1 83 ? 0.376 -13.677 21.100 1.00 82.19 83 SER A N 1
ATOM 647 C CA . SER A 1 83 ? -0.417 -14.612 21.891 1.00 82.19 83 SER A CA 1
ATOM 648 C C . SER A 1 83 ? -1.737 -14.927 21.195 1.00 82.19 83 SER A C 1
ATOM 650 O O . SER A 1 83 ? -2.352 -14.089 20.532 1.00 82.19 83 SER A O 1
ATOM 652 N N . THR A 1 84 ? -2.212 -16.150 21.388 1.00 78.25 84 THR A N 1
ATOM 653 C CA . THR A 1 84 ? -3.428 -16.618 20.727 1.00 78.25 84 THR A CA 1
ATOM 654 C C . THR A 1 84 ? -4.693 -15.867 21.137 1.00 78.25 84 THR A C 1
ATOM 656 O O . THR A 1 84 ? -5.699 -15.935 20.437 1.00 78.25 84 THR A O 1
ATOM 659 N N . ASP A 1 85 ? -4.627 -15.147 22.255 1.00 82.69 85 ASP A N 1
ATOM 660 C CA . ASP A 1 85 ? -5.737 -14.378 22.812 1.00 82.69 85 ASP A CA 1
ATOM 661 C C . ASP A 1 85 ? -5.676 -12.908 22.371 1.00 82.69 85 ASP A C 1
ATOM 663 O O . ASP A 1 85 ? -6.640 -12.162 22.545 1.00 82.69 85 ASP A O 1
ATOM 667 N N . PHE A 1 86 ? -4.561 -12.478 21.763 1.00 87.06 86 PHE A N 1
ATOM 668 C CA . PHE A 1 86 ? -4.365 -11.093 21.350 1.00 87.06 86 PHE A CA 1
ATOM 669 C C . PHE A 1 86 ? -5.478 -10.618 20.416 1.00 87.06 86 PHE A C 1
ATOM 671 O O . PHE A 1 86 ? -6.100 -9.598 20.682 1.00 87.06 86 PHE A O 1
ATOM 678 N N . TRP A 1 87 ? -5.759 -11.357 19.346 1.00 87.25 87 TRP A N 1
ATOM 679 C CA . TRP A 1 87 ? -6.772 -10.969 18.367 1.00 87.25 87 TRP A CA 1
ATOM 680 C C . TRP A 1 87 ? -8.211 -11.111 18.887 1.00 87.25 87 TRP A C 1
ATOM 682 O O . TRP A 1 87 ? -8.923 -10.102 18.904 1.00 87.25 87 TRP A O 1
ATOM 692 N N . PRO A 1 88 ? -8.658 -12.299 19.346 1.00 85.31 88 PRO A N 1
ATOM 693 C CA . PRO A 1 88 ? -10.055 -12.503 19.721 1.00 85.31 88 PRO A CA 1
ATOM 694 C C . PRO A 1 88 ? -10.445 -11.821 21.037 1.00 85.31 88 PRO A C 1
ATOM 696 O O . PRO A 1 88 ? -11.617 -11.506 21.210 1.00 85.31 88 PRO A O 1
ATOM 699 N N . VAL A 1 89 ? -9.503 -11.566 21.955 1.00 82.88 89 VAL A N 1
ATOM 700 C CA . VAL A 1 89 ? -9.809 -10.970 23.268 1.00 82.88 89 VAL A CA 1
ATOM 701 C C . VAL A 1 89 ? -9.311 -9.530 23.345 1.00 82.88 89 VAL A C 1
ATOM 703 O O . VAL A 1 89 ? -10.119 -8.610 23.480 1.00 82.88 89 VAL A O 1
ATOM 706 N N . ASN A 1 90 ? -8.000 -9.306 23.222 1.00 87.12 90 ASN A N 1
ATOM 707 C CA . ASN A 1 90 ? -7.419 -7.986 23.497 1.00 87.12 90 ASN A CA 1
ATOM 708 C C . ASN A 1 90 ? -7.789 -6.960 22.415 1.00 87.12 90 ASN A C 1
ATOM 710 O O . ASN A 1 90 ? -8.371 -5.918 22.714 1.00 87.12 90 ASN A O 1
ATOM 714 N N . PHE A 1 91 ? -7.491 -7.256 21.149 1.00 87.12 91 PHE A N 1
ATOM 715 C CA . PHE A 1 91 ? -7.729 -6.347 20.030 1.00 87.12 91 PHE A CA 1
ATOM 716 C C . PHE A 1 91 ? -9.224 -6.167 19.762 1.00 87.12 91 PHE A C 1
ATOM 718 O O . PHE A 1 91 ? -9.680 -5.037 19.609 1.00 87.12 91 PHE A O 1
ATOM 725 N N . LYS A 1 92 ? -10.008 -7.256 19.778 1.00 85.44 92 LYS A N 1
ATOM 726 C CA . LYS A 1 92 ? -11.478 -7.188 19.685 1.00 85.44 92 LYS A CA 1
ATOM 727 C C . LYS A 1 92 ? -12.068 -6.303 20.789 1.00 85.44 92 LYS A C 1
ATOM 729 O O . LYS A 1 92 ? -12.922 -5.468 20.501 1.00 85.44 92 LYS A O 1
ATOM 734 N N . GLY A 1 93 ? -11.578 -6.430 22.027 1.00 84.62 93 GLY A N 1
ATOM 735 C CA . GLY A 1 93 ? -11.984 -5.586 23.153 1.00 84.62 93 GLY A CA 1
ATOM 736 C C . GLY A 1 93 ? -11.675 -4.102 22.934 1.00 84.62 93 GLY A C 1
ATOM 737 O O . GLY A 1 93 ? -12.554 -3.265 23.128 1.00 84.62 93 GLY A O 1
ATOM 738 N N . ILE A 1 94 ? -10.465 -3.779 22.464 1.00 86.31 94 ILE A N 1
ATOM 739 C CA . ILE A 1 94 ? -10.064 -2.404 22.115 1.00 86.31 94 ILE A CA 1
ATOM 740 C C . ILE A 1 94 ? -10.968 -1.837 21.010 1.00 86.31 94 ILE A C 1
ATOM 742 O O . ILE A 1 94 ? -11.492 -0.731 21.140 1.00 86.31 94 ILE A O 1
ATOM 746 N N . MET A 1 95 ? -11.199 -2.604 19.942 1.00 83.69 95 MET A N 1
ATOM 747 C CA . MET A 1 95 ? -12.051 -2.178 18.828 1.00 83.69 95 MET A CA 1
ATOM 748 C C . MET A 1 95 ? -13.498 -1.941 19.262 1.00 83.69 95 MET A C 1
ATOM 750 O O . MET A 1 95 ? -14.109 -0.964 18.832 1.00 83.69 95 MET A O 1
ATOM 754 N N . LYS A 1 96 ? -14.033 -2.785 20.152 1.00 82.62 96 LYS A N 1
ATOM 755 C CA . LYS A 1 96 ? -15.372 -2.601 20.721 1.00 82.62 96 LYS A CA 1
ATOM 756 C C . LYS A 1 96 ? -15.467 -1.312 21.535 1.00 82.62 96 LYS A C 1
ATOM 758 O O . LYS A 1 96 ? -16.390 -0.539 21.316 1.00 82.62 96 LYS A O 1
ATOM 763 N N . GLN A 1 97 ? -14.476 -1.032 22.384 1.00 83.62 97 GLN A N 1
ATOM 764 C CA . GLN A 1 97 ? -14.419 0.220 23.147 1.00 83.62 97 GLN A CA 1
ATOM 765 C C . GLN A 1 97 ? -14.357 1.454 22.234 1.00 83.62 97 GLN A C 1
ATOM 767 O O . GLN A 1 97 ? -15.031 2.447 22.501 1.00 83.62 97 GLN A O 1
ATOM 772 N N . PHE A 1 98 ? -13.593 1.399 21.137 1.00 79.50 98 PHE A N 1
ATOM 773 C CA . PHE A 1 98 ? -13.560 2.491 20.157 1.00 79.50 98 PHE A CA 1
ATOM 774 C C . PHE A 1 98 ? -14.889 2.680 19.422 1.00 79.50 98 PHE A C 1
ATOM 776 O O . PHE A 1 98 ? -15.275 3.822 19.155 1.00 79.50 98 PHE A O 1
ATOM 783 N N . GLY A 1 99 ? -15.584 1.584 19.113 1.00 76.06 99 GLY A N 1
ATOM 784 C CA . GLY A 1 99 ? -16.926 1.625 18.542 1.00 76.06 99 GLY A CA 1
ATOM 785 C C . GLY A 1 99 ? -17.948 2.222 19.513 1.00 76.06 99 GLY A C 1
ATOM 786 O O . GLY A 1 99 ? -18.672 3.135 19.133 1.00 76.06 99 GLY A O 1
ATOM 787 N N . ASP A 1 100 ? -17.964 1.774 20.773 1.00 79.38 100 ASP A N 1
ATOM 788 C CA . ASP A 1 100 ? -18.888 2.265 21.809 1.00 79.38 100 ASP A CA 1
ATOM 789 C C . ASP A 1 100 ? -18.664 3.760 22.102 1.00 79.38 100 ASP A C 1
ATOM 791 O O . ASP A 1 100 ? -19.601 4.501 22.400 1.00 79.38 100 ASP A O 1
ATOM 795 N N . ALA A 1 101 ? -17.422 4.233 21.959 1.00 77.38 101 ALA A N 1
ATOM 796 C CA . ALA A 1 101 ? -17.064 5.643 22.076 1.00 77.38 101 ALA A CA 1
ATOM 797 C C . ALA A 1 101 ? -17.506 6.510 20.873 1.00 77.38 101 ALA A C 1
ATOM 799 O O . ALA A 1 101 ? -17.210 7.707 20.859 1.00 77.38 101 ALA A O 1
ATOM 800 N N . ASN A 1 102 ? -18.181 5.938 19.861 1.00 70.25 102 ASN A N 1
ATOM 801 C CA . ASN A 1 102 ? -18.640 6.614 18.638 1.00 70.25 102 ASN A CA 1
ATOM 802 C C . ASN A 1 102 ? -17.548 7.456 17.950 1.00 70.25 102 ASN A C 1
ATOM 804 O O . ASN A 1 102 ? -17.820 8.477 17.313 1.00 70.25 102 ASN A O 1
ATOM 808 N N . LEU A 1 103 ? -16.281 7.035 18.050 1.00 64.75 103 LEU A N 1
ATOM 809 C CA . LEU A 1 103 ? -15.162 7.766 17.446 1.00 64.75 103 LEU A CA 1
ATOM 810 C C . LEU A 1 103 ? -15.211 7.749 15.910 1.00 64.75 103 LEU A C 1
ATOM 812 O O . LEU A 1 103 ? -14.586 8.600 15.274 1.00 64.75 103 LEU A O 1
ATOM 816 N N . SER A 1 104 ? -15.958 6.810 15.326 1.00 62.81 104 SER A N 1
ATOM 817 C CA . SER A 1 104 ? -16.155 6.641 13.885 1.00 62.81 104 SER A CA 1
ATOM 818 C C . SER A 1 104 ? -17.246 7.542 13.289 1.00 62.81 104 SER A C 1
ATOM 820 O O . SER A 1 104 ? -17.285 7.697 12.062 1.00 62.81 104 SER A O 1
ATOM 822 N N . ASP A 1 105 ? -18.087 8.189 14.110 1.00 62.38 105 ASP A N 1
ATOM 823 C CA . ASP A 1 105 ? -19.022 9.207 13.625 1.00 62.38 105 ASP A CA 1
ATOM 824 C C . ASP A 1 105 ? -18.298 10.553 13.443 1.00 62.38 105 ASP A C 1
ATOM 826 O O . ASP A 1 105 ? -17.413 10.933 14.216 1.00 62.38 105 ASP A O 1
ATOM 830 N N . SER A 1 106 ? -18.572 11.235 12.332 1.00 58.41 106 SER A N 1
ATOM 831 C CA . SER A 1 106 ? -17.650 12.239 11.771 1.00 58.41 106 SER A CA 1
ATOM 832 C C . SER A 1 106 ? -18.318 13.467 11.156 1.00 58.41 106 SER A C 1
ATOM 834 O O . SER A 1 106 ? -17.660 14.244 10.454 1.00 58.41 106 SER A O 1
ATOM 836 N N . TYR A 1 107 ? -19.600 13.680 11.450 1.00 53.56 107 TYR A N 1
ATOM 837 C CA . TYR A 1 107 ? -20.240 14.962 11.186 1.00 53.56 107 TYR A CA 1
ATOM 838 C C . TYR A 1 107 ? -19.908 15.947 12.305 1.00 53.56 107 TYR A C 1
ATOM 840 O O . TYR A 1 107 ? -20.433 15.853 13.409 1.00 53.56 107 TYR A O 1
ATOM 848 N N . ASP A 1 108 ? -19.050 16.919 11.995 1.00 48.59 108 ASP A N 1
ATOM 849 C CA . ASP A 1 108 ? -18.811 18.078 12.851 1.00 48.59 108 ASP A CA 1
ATOM 850 C C . ASP A 1 108 ? -19.278 19.337 12.105 1.00 48.59 108 ASP A C 1
ATOM 852 O O . ASP A 1 108 ? -18.755 19.698 11.044 1.00 48.59 108 ASP A O 1
ATOM 856 N N . LYS A 1 109 ? -20.340 19.963 12.628 1.00 51.50 109 LYS A N 1
ATOM 857 C CA . LYS A 1 109 ? -20.851 21.292 12.234 1.00 51.50 109 LYS A CA 1
ATOM 858 C C . LYS A 1 109 ? -20.958 21.541 10.716 1.00 51.50 109 LYS A C 1
ATOM 860 O O . LYS A 1 109 ? -20.538 22.582 10.221 1.00 51.50 109 LYS A O 1
ATOM 865 N N . GLY A 1 110 ? -21.532 20.596 9.965 1.00 53.25 110 GLY A N 1
ATOM 866 C CA . GLY A 1 110 ? -21.840 20.784 8.537 1.00 53.25 110 GLY A CA 1
ATOM 867 C C . GLY A 1 110 ? -20.638 20.725 7.583 1.00 53.25 110 GLY A C 1
ATOM 868 O O . GLY A 1 110 ? -20.798 21.001 6.398 1.00 53.25 110 GLY A O 1
ATOM 869 N N . SER A 1 111 ? -19.456 20.327 8.064 1.00 58.44 111 SER A N 1
ATOM 870 C CA . SER A 1 111 ? -18.271 20.063 7.238 1.00 58.44 111 SER A CA 1
ATOM 871 C C . SER A 1 111 ? -17.807 18.612 7.400 1.00 58.44 111 SER A C 1
ATOM 873 O O . SER A 1 111 ? -18.077 17.981 8.423 1.00 58.44 111 SER A O 1
ATOM 875 N N . LEU A 1 112 ? -17.110 18.054 6.398 1.00 62.56 112 LEU A N 1
ATOM 876 C CA . LEU A 1 112 ? -16.437 16.762 6.573 1.00 62.56 112 LEU A CA 1
ATOM 877 C C . LEU A 1 112 ? -15.387 16.904 7.683 1.00 62.56 112 LEU A C 1
ATOM 879 O O . LEU A 1 112 ? -14.361 17.569 7.478 1.00 62.56 112 LEU A O 1
ATOM 883 N N . GLY A 1 113 ? -15.631 16.250 8.822 1.00 69.94 113 GLY A N 1
ATOM 884 C CA . GLY A 1 113 ? -14.696 16.219 9.940 1.00 69.94 113 GLY A CA 1
ATOM 885 C C . GLY A 1 113 ? -13.351 15.607 9.538 1.00 69.94 113 GLY A C 1
ATOM 886 O O . GLY A 1 113 ? -13.265 14.794 8.612 1.00 69.94 113 GLY A O 1
ATOM 887 N N . THR A 1 114 ? -12.285 15.968 10.253 1.00 69.69 114 THR A N 1
ATOM 888 C CA . THR A 1 114 ? -10.921 15.442 10.034 1.00 69.69 114 THR A CA 1
ATOM 889 C C . THR A 1 114 ? -10.885 13.913 10.019 1.00 69.69 114 THR A C 1
ATOM 891 O O . THR A 1 114 ? -10.217 13.322 9.175 1.00 69.69 114 THR A O 1
ATOM 894 N N . ARG A 1 115 ? -11.692 13.264 10.868 1.00 70.44 115 ARG A N 1
ATOM 895 C CA . ARG A 1 115 ? -11.855 11.802 10.908 1.00 70.44 115 ARG A CA 1
ATOM 896 C C . ARG A 1 115 ? -12.432 11.231 9.616 1.00 70.44 115 ARG A C 1
ATOM 898 O O . ARG A 1 115 ? -11.945 10.212 9.143 1.00 70.44 115 ARG A O 1
ATOM 905 N N . LYS A 1 116 ? -13.420 11.898 9.005 1.00 75.44 116 LYS A N 1
ATOM 906 C CA . LYS A 1 116 ? -13.985 11.461 7.721 1.00 75.44 116 LYS A CA 1
ATOM 907 C C . LYS A 1 116 ? -12.956 11.589 6.606 1.00 75.44 116 LYS A C 1
ATOM 909 O O . LYS A 1 116 ? -12.842 10.681 5.796 1.00 75.44 116 LYS A O 1
ATOM 914 N N . ARG A 1 117 ? -12.190 12.686 6.587 1.00 76.19 117 ARG A N 1
ATOM 915 C CA . ARG A 1 117 ? -11.106 12.882 5.608 1.00 76.19 117 ARG A CA 1
ATOM 916 C C . ARG A 1 117 ? -10.027 11.813 5.758 1.00 76.19 117 ARG A C 1
ATOM 918 O O . ARG A 1 117 ? -9.632 11.220 4.761 1.00 76.19 117 ARG A O 1
ATOM 925 N N . LEU A 1 118 ? -9.614 11.522 6.994 1.00 76.81 118 LEU A N 1
ATOM 926 C CA . LEU A 1 118 ? -8.643 10.469 7.285 1.00 76.81 118 LEU A CA 1
ATOM 927 C C . LEU A 1 118 ? -9.172 9.086 6.893 1.00 76.81 118 LEU A C 1
ATOM 929 O O . LEU A 1 118 ? -8.447 8.327 6.267 1.00 76.81 118 LEU A O 1
ATOM 933 N N . ALA A 1 119 ? -10.433 8.775 7.200 1.00 79.19 119 ALA A N 1
ATOM 934 C CA . ALA A 1 119 ? -11.058 7.514 6.807 1.00 79.19 119 ALA A CA 1
ATOM 935 C C . ALA A 1 119 ? -11.135 7.366 5.280 1.00 79.19 119 ALA A C 1
ATOM 937 O O . ALA A 1 119 ? -10.832 6.298 4.761 1.00 79.19 119 ALA A O 1
ATOM 938 N N . THR A 1 120 ? -11.470 8.439 4.556 1.00 82.06 120 THR A N 1
ATOM 939 C CA . THR A 1 120 ? -11.456 8.446 3.087 1.00 82.06 120 THR A CA 1
ATOM 940 C C . THR A 1 120 ? -10.039 8.254 2.534 1.00 82.06 120 THR A C 1
ATOM 942 O O . THR A 1 120 ? -9.843 7.489 1.594 1.00 82.06 120 THR A O 1
ATOM 945 N N . ALA A 1 121 ? -9.029 8.897 3.126 1.00 82.69 121 ALA A N 1
ATOM 946 C CA . ALA A 1 121 ? -7.635 8.701 2.725 1.00 82.69 121 ALA A CA 1
ATOM 947 C C . ALA A 1 121 ? -7.140 7.276 3.036 1.00 82.69 121 ALA A C 1
ATOM 949 O O . ALA A 1 121 ? -6.467 6.653 2.224 1.00 82.69 121 ALA A O 1
ATOM 950 N N . ALA A 1 122 ? -7.511 6.714 4.186 1.00 84.81 122 ALA A N 1
ATOM 951 C CA . ALA A 1 122 ? -7.201 5.329 4.518 1.00 84.81 122 ALA A CA 1
ATOM 952 C C . ALA A 1 122 ? -7.909 4.352 3.564 1.00 84.81 122 ALA A C 1
ATOM 954 O O . ALA A 1 122 ? -7.308 3.356 3.164 1.00 84.81 122 ALA A O 1
ATOM 955 N N . SER A 1 123 ? -9.148 4.652 3.147 1.00 87.38 123 SER A N 1
ATOM 956 C CA . SER A 1 123 ? -9.881 3.812 2.197 1.00 87.38 123 SER A CA 1
ATOM 957 C C . SER A 1 123 ? -9.242 3.801 0.813 1.00 87.38 123 SER A C 1
ATOM 959 O O . SER A 1 123 ? -9.192 2.743 0.201 1.00 87.38 123 SER A O 1
ATOM 961 N N . THR A 1 124 ? -8.683 4.918 0.330 1.00 89.81 124 THR A N 1
ATOM 962 C CA . THR A 1 124 ? -7.992 4.921 -0.972 1.00 89.81 124 THR A CA 1
ATOM 963 C C . THR A 1 124 ? -6.704 4.100 -0.936 1.00 89.81 124 THR A C 1
ATOM 965 O O . THR A 1 124 ? -6.412 3.383 -1.892 1.00 89.81 124 THR A O 1
ATOM 968 N N . ILE A 1 125 ? -5.956 4.145 0.174 1.00 89.25 125 ILE A N 1
ATOM 969 C CA . ILE A 1 125 ? -4.770 3.297 0.378 1.00 89.25 125 ILE A CA 1
ATOM 970 C C . ILE A 1 125 ? -5.178 1.821 0.429 1.00 89.25 125 ILE A C 1
ATOM 972 O O . ILE A 1 125 ? -4.598 0.995 -0.275 1.00 89.25 125 ILE A O 1
ATOM 976 N N . HIS A 1 126 ? -6.196 1.496 1.229 1.00 89.06 126 HIS A N 1
ATOM 977 C CA . HIS A 1 126 ? -6.761 0.150 1.320 1.00 89.06 126 HIS A CA 1
ATOM 978 C C . HIS A 1 126 ? -7.185 -0.380 -0.057 1.00 89.06 126 HIS A C 1
ATOM 980 O O . HIS A 1 126 ? -6.836 -1.504 -0.419 1.00 89.06 126 HIS A O 1
ATOM 986 N N . GLU A 1 127 ? -7.891 0.435 -0.839 1.00 91.75 127 GLU A N 1
ATOM 987 C CA . GLU A 1 127 ? -8.371 0.087 -2.175 1.00 91.75 127 GLU A CA 1
ATOM 988 C C . GLU A 1 127 ? -7.206 -0.200 -3.133 1.00 91.75 127 GLU A C 1
ATOM 990 O O . GLU A 1 127 ? -7.220 -1.208 -3.835 1.00 91.75 127 GLU A O 1
ATOM 995 N N . ALA A 1 128 ? -6.173 0.650 -3.140 1.00 89.38 128 ALA A N 1
ATOM 996 C CA . ALA A 1 128 ? -5.007 0.482 -4.006 1.00 89.38 128 ALA A CA 1
ATOM 997 C C . ALA A 1 128 ? -4.246 -0.819 -3.706 1.00 89.38 128 ALA A C 1
ATOM 999 O O . ALA A 1 128 ? -3.918 -1.576 -4.623 1.00 89.38 128 ALA A O 1
ATOM 1000 N N . VAL A 1 129 ? -4.011 -1.114 -2.423 1.00 90.88 129 VAL A N 1
ATOM 1001 C CA . VAL A 1 129 ? -3.335 -2.350 -1.999 1.00 90.88 129 VAL A CA 1
ATOM 1002 C C . VAL A 1 129 ? -4.178 -3.574 -2.352 1.00 90.88 129 VAL A C 1
ATOM 1004 O O . VAL A 1 129 ? -3.665 -4.545 -2.908 1.00 90.88 129 VAL A O 1
ATOM 1007 N N . THR A 1 130 ? -5.482 -3.516 -2.087 1.00 91.75 130 THR A N 1
ATOM 1008 C CA . THR A 1 130 ? -6.413 -4.610 -2.381 1.00 91.75 130 THR A CA 1
ATOM 1009 C C . THR A 1 130 ? -6.500 -4.893 -3.878 1.00 91.75 130 THR A C 1
ATOM 1011 O O . THR A 1 130 ? -6.422 -6.052 -4.286 1.00 91.75 130 THR A O 1
ATOM 1014 N N . ARG A 1 131 ? -6.580 -3.853 -4.717 1.00 90.44 131 ARG A N 1
ATOM 1015 C CA . ARG A 1 131 ? -6.528 -4.002 -6.178 1.00 90.44 131 ARG A CA 1
ATOM 1016 C C . ARG A 1 131 ? -5.233 -4.662 -6.635 1.00 90.44 131 ARG A C 1
ATOM 1018 O O . ARG A 1 131 ? -5.293 -5.521 -7.510 1.00 90.44 131 ARG A O 1
ATOM 1025 N N . GLY A 1 132 ? -4.096 -4.312 -6.032 1.00 88.19 132 GLY A N 1
ATOM 1026 C CA . GLY A 1 132 ? -2.814 -4.968 -6.296 1.00 88.19 132 GLY A CA 1
ATOM 1027 C C . GLY A 1 132 ? -2.834 -6.461 -5.960 1.00 88.19 132 GLY A C 1
ATOM 1028 O O . GLY A 1 132 ? -2.453 -7.283 -6.791 1.00 88.19 132 GLY A O 1
ATOM 1029 N N . LEU A 1 133 ? -3.349 -6.824 -4.781 1.00 88.94 133 LEU A N 1
ATOM 1030 C CA . LEU A 1 133 ? -3.445 -8.221 -4.341 1.00 88.94 133 LEU A CA 1
ATOM 1031 C C . LEU A 1 133 ? -4.406 -9.059 -5.194 1.00 88.94 133 LEU A C 1
ATOM 1033 O O . LEU A 1 133 ? -4.117 -10.222 -5.461 1.00 88.94 133 LEU A O 1
ATOM 1037 N N . LEU A 1 134 ? -5.541 -8.487 -5.603 1.00 89.69 134 LEU A N 1
ATOM 1038 C CA . LEU A 1 134 ? -6.549 -9.185 -6.407 1.00 89.69 134 LEU A CA 1
ATOM 1039 C C . LEU A 1 134 ? -6.182 -9.256 -7.890 1.00 89.69 134 LEU A C 1
ATOM 1041 O O . LEU A 1 134 ? -6.470 -10.258 -8.537 1.00 89.69 134 LEU A O 1
ATOM 1045 N N . SER A 1 135 ? -5.564 -8.203 -8.434 1.00 84.62 135 SER A N 1
ATOM 1046 C CA . SER A 1 135 ? -5.135 -8.191 -9.837 1.00 84.62 135 SER A CA 1
ATOM 1047 C C . SER A 1 135 ? -3.940 -9.110 -10.061 1.00 84.62 135 SER A C 1
ATOM 1049 O O . SER A 1 135 ? -3.845 -9.725 -11.121 1.00 84.62 135 SER A O 1
ATOM 1051 N N . GLY A 1 136 ? -3.044 -9.199 -9.071 1.00 83.88 136 GLY A N 1
ATOM 1052 C CA . GLY A 1 136 ? -1.810 -9.966 -9.167 1.00 83.88 136 GLY A CA 1
ATOM 1053 C C . GLY A 1 136 ? -0.926 -9.538 -10.343 1.00 83.88 136 GLY A C 1
ATOM 1054 O O . GLY A 1 136 ? -1.178 -8.549 -11.037 1.00 83.88 136 GLY A O 1
ATOM 1055 N N . VAL A 1 137 ? 0.128 -10.313 -10.570 1.00 83.88 137 VAL A N 1
ATOM 1056 C CA . VAL A 1 137 ? 0.915 -10.264 -11.804 1.00 83.88 137 VAL A CA 1
ATOM 1057 C C . VAL A 1 137 ? 0.638 -11.566 -12.549 1.00 83.88 137 VAL A C 1
ATOM 1059 O O . VAL A 1 137 ? 0.546 -12.621 -11.931 1.00 83.88 137 VAL A O 1
ATOM 1062 N N . SER A 1 138 ? 0.417 -11.494 -13.861 1.00 80.19 138 SER A N 1
ATOM 1063 C CA . SER A 1 138 ? 0.165 -12.682 -14.679 1.00 80.19 138 SER A CA 1
ATOM 1064 C C . SER A 1 138 ? 1.391 -13.590 -14.698 1.00 80.19 138 SER A C 1
ATOM 1066 O O . SER A 1 138 ? 2.461 -13.131 -15.094 1.00 80.19 138 SER A O 1
ATOM 1068 N N . ASP A 1 139 ? 1.203 -14.860 -14.350 1.00 77.19 139 ASP A N 1
ATOM 1069 C CA . ASP A 1 139 ? 2.213 -15.904 -14.524 1.00 77.19 139 ASP A CA 1
ATOM 1070 C C . ASP A 1 139 ? 2.442 -16.141 -16.027 1.00 77.19 139 ASP A C 1
ATOM 1072 O O . ASP A 1 139 ? 1.512 -16.463 -16.775 1.00 77.19 139 ASP A O 1
ATOM 1076 N N . GLY A 1 140 ? 3.658 -15.879 -16.495 1.00 83.06 140 GLY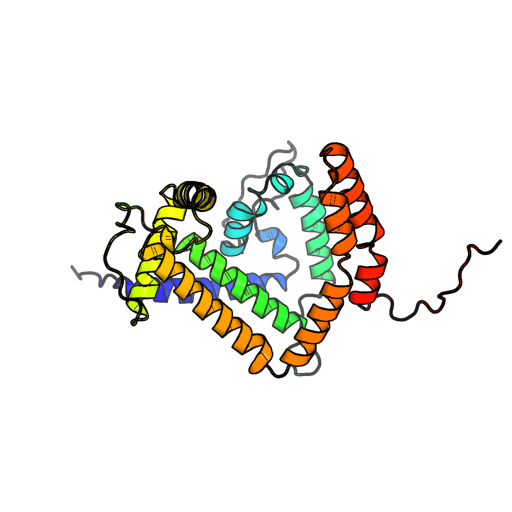 A N 1
ATOM 1077 C CA . GLY A 1 140 ? 4.009 -15.893 -17.908 1.00 83.06 140 GLY A CA 1
ATOM 1078 C C . GLY A 1 140 ? 5.522 -15.904 -18.116 1.00 83.06 140 GLY A C 1
ATOM 1079 O O . GLY A 1 140 ? 6.282 -15.841 -17.151 1.00 83.06 140 GLY A O 1
ATOM 1080 N N . PRO A 1 141 ? 5.990 -16.000 -19.372 1.00 87.81 141 PRO A N 1
ATOM 1081 C CA . PRO A 1 141 ? 7.417 -15.933 -19.651 1.00 87.81 141 PRO A CA 1
ATOM 1082 C C . PRO A 1 141 ? 7.979 -14.582 -19.195 1.00 87.81 141 PRO A C 1
ATOM 1084 O O . PRO A 1 141 ? 7.374 -13.536 -19.444 1.00 87.81 141 PRO A O 1
ATOM 1087 N N . LEU A 1 142 ? 9.148 -14.620 -18.550 1.00 89.12 142 LEU A N 1
ATOM 1088 C CA . LEU A 1 142 ? 9.838 -13.418 -18.094 1.00 89.12 142 LEU A CA 1
ATOM 1089 C C . LEU A 1 142 ? 10.173 -12.518 -19.300 1.00 89.12 142 LEU A C 1
ATOM 1091 O O . LEU A 1 142 ? 10.778 -12.999 -20.263 1.00 89.12 142 LEU A O 1
ATOM 1095 N N . PRO A 1 143 ? 9.779 -11.231 -19.278 1.00 89.62 143 PRO A N 1
ATOM 1096 C CA . PRO A 1 143 ? 10.054 -10.302 -20.371 1.00 89.62 143 PRO A CA 1
ATOM 1097 C C . PRO A 1 143 ? 11.552 -9.982 -20.472 1.00 89.62 143 PRO A C 1
ATOM 1099 O O . PRO A 1 143 ? 12.269 -10.012 -19.476 1.00 89.62 143 PRO A O 1
ATOM 1102 N N . ASP A 1 144 ? 12.035 -9.651 -21.669 1.00 90.56 144 ASP A N 1
ATOM 1103 C CA . ASP A 1 144 ? 13.428 -9.237 -21.863 1.00 90.56 144 ASP A CA 1
ATOM 1104 C C . ASP A 1 144 ? 13.641 -7.782 -21.412 1.00 90.56 144 ASP A C 1
ATOM 1106 O O . ASP A 1 144 ? 13.196 -6.845 -22.079 1.00 90.56 144 ASP A O 1
ATOM 1110 N N . LEU A 1 145 ? 14.352 -7.600 -20.294 1.00 90.50 145 LEU A N 1
ATOM 1111 C CA . LEU A 1 145 ? 14.654 -6.285 -19.717 1.00 90.50 145 LEU A CA 1
ATOM 1112 C C . LEU A 1 145 ? 15.657 -5.472 -20.553 1.00 90.50 145 LEU A C 1
ATOM 1114 O O . LEU A 1 145 ? 15.702 -4.246 -20.432 1.00 90.50 145 LEU A O 1
ATOM 1118 N N . HIS A 1 146 ? 16.439 -6.130 -21.416 1.00 90.81 146 HIS A N 1
ATOM 1119 C CA . HIS A 1 146 ? 17.392 -5.482 -22.324 1.00 90.81 146 HIS A CA 1
ATOM 1120 C C . HIS A 1 146 ? 16.786 -5.130 -23.688 1.00 90.81 146 HIS A C 1
ATOM 1122 O O . HIS A 1 146 ? 17.489 -4.636 -24.573 1.00 90.81 146 HIS A O 1
ATOM 1128 N N . GLY A 1 147 ? 15.480 -5.353 -23.853 1.00 88.12 147 GLY A N 1
ATOM 1129 C CA . GLY A 1 147 ? 14.747 -4.984 -25.052 1.00 88.12 147 GLY A CA 1
ATOM 1130 C C . GLY A 1 147 ? 14.685 -3.472 -25.298 1.00 88.12 147 GLY A C 1
ATOM 1131 O O . GLY A 1 147 ? 15.124 -2.644 -24.499 1.00 88.12 147 GLY A O 1
ATOM 1132 N N . GLN A 1 148 ? 14.091 -3.095 -26.431 1.00 88.38 148 GLN A N 1
ATOM 1133 C CA . GLN A 1 148 ? 13.824 -1.691 -26.742 1.00 88.38 148 GLN A CA 1
ATOM 1134 C C . GLN A 1 148 ? 12.608 -1.184 -25.957 1.00 88.38 148 GLN A C 1
ATOM 1136 O O . GLN A 1 148 ? 11.507 -1.743 -26.053 1.00 88.38 148 GLN A O 1
ATOM 1141 N N . TYR A 1 149 ? 12.815 -0.095 -25.218 1.00 89.75 149 TYR A N 1
ATOM 1142 C CA . TYR A 1 149 ? 11.779 0.637 -24.498 1.00 89.75 149 TYR A CA 1
ATOM 1143 C C . TYR A 1 149 ? 11.752 2.082 -24.987 1.00 89.75 149 TYR A C 1
ATOM 1145 O O . TYR A 1 149 ? 12.764 2.778 -24.957 1.00 89.75 149 TYR A O 1
ATOM 1153 N N . ASP A 1 150 ? 10.583 2.516 -25.450 1.00 90.44 150 ASP A N 1
ATOM 1154 C CA . ASP A 1 150 ? 10.329 3.918 -25.761 1.00 90.44 150 ASP A CA 1
ATOM 1155 C C . ASP A 1 150 ? 10.087 4.681 -24.453 1.00 90.44 150 ASP A C 1
ATOM 1157 O O . ASP A 1 150 ? 9.223 4.305 -23.660 1.00 90.44 150 ASP A O 1
ATOM 1161 N N . ARG A 1 151 ? 10.872 5.727 -24.205 1.00 89.12 151 ARG A N 1
ATOM 1162 C CA . ARG A 1 151 ? 10.776 6.548 -22.990 1.00 89.12 151 ARG A CA 1
ATOM 1163 C C . ARG A 1 151 ? 10.061 7.872 -23.226 1.00 89.12 151 ARG A C 1
ATOM 1165 O O . ARG A 1 151 ? 9.639 8.512 -22.271 1.00 89.12 151 ARG A O 1
ATOM 1172 N N . GLU A 1 152 ? 9.871 8.259 -24.484 1.00 90.00 152 GLU A N 1
ATOM 1173 C CA . GLU A 1 152 ? 9.170 9.498 -24.830 1.00 90.00 152 GLU A CA 1
ATOM 1174 C C . GLU A 1 152 ? 7.648 9.337 -24.694 1.00 90.00 152 GLU A C 1
ATOM 1176 O O . GLU A 1 152 ? 6.918 10.317 -24.536 1.00 90.00 152 GLU A O 1
ATOM 1181 N N . ASN A 1 153 ? 7.162 8.092 -24.711 1.00 91.88 153 ASN A N 1
ATOM 1182 C CA . ASN A 1 153 ? 5.752 7.756 -24.576 1.00 91.88 153 ASN A CA 1
ATOM 1183 C C . ASN A 1 153 ? 5.417 7.142 -23.201 1.00 91.88 153 ASN A C 1
ATOM 1185 O O . ASN A 1 153 ? 6.091 6.237 -22.703 1.00 91.88 153 ASN A O 1
ATOM 1189 N N . ALA A 1 154 ? 4.283 7.558 -22.629 1.00 90.12 154 ALA A N 1
ATOM 1190 C CA . ALA A 1 154 ? 3.740 7.025 -21.380 1.00 90.12 154 ALA A CA 1
ATOM 1191 C C . ALA A 1 154 ? 3.501 5.505 -21.424 1.00 90.12 154 ALA A C 1
ATOM 1193 O O . ALA A 1 154 ? 3.680 4.817 -20.414 1.00 90.12 154 ALA A O 1
ATOM 1194 N N . GLU A 1 155 ? 3.114 4.960 -22.582 1.00 90.44 155 GLU A N 1
ATOM 1195 C CA . GLU A 1 155 ? 2.915 3.515 -22.742 1.00 90.44 155 GLU A CA 1
ATOM 1196 C C . GLU A 1 155 ? 4.221 2.732 -22.594 1.00 90.44 155 GLU A C 1
ATOM 1198 O O . GLU A 1 155 ? 4.229 1.658 -21.985 1.00 90.44 155 GLU A O 1
ATOM 1203 N N . GLY A 1 156 ? 5.325 3.276 -23.108 1.00 90.75 156 GLY A N 1
ATOM 1204 C CA . GLY A 1 156 ? 6.631 2.637 -23.045 1.00 90.75 156 GLY A CA 1
ATOM 1205 C C . GLY A 1 156 ? 7.221 2.657 -21.633 1.00 90.75 156 GLY A C 1
ATOM 1206 O O . GLY A 1 156 ? 7.650 1.607 -21.151 1.00 90.75 156 GLY A O 1
ATOM 1207 N N . LEU A 1 157 ? 7.089 3.772 -20.905 1.00 93.38 157 LEU A N 1
ATOM 1208 C CA . LEU A 1 157 ? 7.432 3.846 -19.476 1.00 93.38 157 LEU A CA 1
ATOM 1209 C C . LEU A 1 157 ? 6.569 2.901 -18.622 1.00 93.38 157 LEU A C 1
ATOM 1211 O O . LEU A 1 157 ? 7.073 2.192 -17.751 1.00 93.38 157 LEU A O 1
ATOM 1215 N N . THR A 1 158 ? 5.264 2.825 -18.905 1.00 91.81 158 THR A N 1
ATOM 1216 C CA . THR A 1 158 ? 4.350 1.908 -18.201 1.00 91.81 158 THR A CA 1
ATOM 1217 C C . THR A 1 158 ? 4.697 0.443 -18.477 1.00 91.81 158 THR A C 1
ATOM 1219 O O . THR A 1 158 ? 4.587 -0.405 -17.587 1.00 91.81 158 THR A O 1
ATOM 1222 N N . LYS A 1 159 ? 5.113 0.122 -19.708 1.00 92.12 159 LYS A N 1
ATOM 1223 C CA . LYS A 1 159 ? 5.599 -1.212 -20.071 1.00 92.12 159 LYS A CA 1
ATOM 1224 C C . LYS A 1 159 ? 6.888 -1.540 -19.314 1.00 92.12 159 LYS A C 1
ATOM 1226 O O . LYS A 1 159 ? 6.936 -2.596 -18.695 1.00 92.12 159 LYS A O 1
ATOM 1231 N N . ALA A 1 160 ? 7.866 -0.634 -19.313 1.00 93.69 160 ALA A N 1
ATOM 1232 C CA . ALA A 1 160 ? 9.129 -0.789 -18.591 1.00 93.69 160 ALA A CA 1
ATOM 1233 C C . ALA A 1 160 ? 8.896 -1.074 -17.097 1.00 93.69 160 ALA A C 1
ATOM 1235 O O . ALA A 1 160 ? 9.363 -2.084 -16.574 1.00 93.69 160 ALA A O 1
ATOM 1236 N N . TRP A 1 161 ? 8.053 -0.265 -16.445 1.00 93.56 161 TRP A N 1
ATOM 1237 C CA . TRP A 1 161 ? 7.643 -0.477 -15.055 1.00 93.56 161 TRP A CA 1
ATOM 1238 C C . TRP A 1 161 ? 7.021 -1.861 -14.824 1.00 93.56 161 TRP A C 1
ATOM 1240 O O . TRP A 1 161 ? 7.410 -2.579 -13.903 1.00 93.56 161 TRP A O 1
ATOM 1250 N N . ARG A 1 162 ? 6.063 -2.265 -15.666 1.00 91.12 162 ARG A N 1
ATOM 1251 C CA . ARG A 1 162 ? 5.377 -3.559 -15.530 1.00 91.12 162 ARG A CA 1
ATOM 1252 C C . ARG A 1 162 ? 6.320 -4.746 -15.730 1.00 91.12 162 ARG A C 1
ATOM 1254 O O . ARG A 1 162 ? 6.195 -5.728 -15.001 1.00 91.12 162 ARG A O 1
ATOM 1261 N N . ASP A 1 163 ? 7.237 -4.660 -16.686 1.00 93.00 163 ASP A N 1
ATOM 1262 C CA . ASP A 1 163 ? 8.203 -5.722 -16.967 1.00 93.00 163 ASP A CA 1
ATOM 1263 C C . ASP A 1 163 ? 9.197 -5.873 -15.800 1.00 93.00 163 ASP A C 1
ATOM 1265 O O . ASP A 1 163 ? 9.466 -6.995 -15.367 1.00 93.00 163 ASP A O 1
ATOM 1269 N N . CYS A 1 164 ? 9.641 -4.762 -15.195 1.00 93.50 164 CYS A N 1
ATOM 1270 C CA . CYS A 1 164 ? 10.422 -4.794 -13.955 1.00 93.50 164 CYS A CA 1
ATOM 1271 C C . CYS A 1 164 ? 9.639 -5.420 -12.793 1.00 93.50 164 CYS A C 1
ATOM 1273 O O . CYS A 1 164 ? 10.169 -6.284 -12.101 1.00 93.50 164 CYS A O 1
ATOM 1275 N N . ILE A 1 165 ? 8.368 -5.049 -12.594 1.00 91.56 165 ILE A N 1
ATOM 1276 C CA . ILE A 1 165 ? 7.508 -5.654 -11.561 1.00 91.56 165 ILE A CA 1
ATOM 1277 C C . ILE A 1 165 ? 7.359 -7.168 -11.773 1.00 91.56 165 ILE A C 1
ATOM 1279 O O . ILE A 1 165 ? 7.375 -7.919 -10.801 1.00 91.56 165 ILE A O 1
ATOM 1283 N N . HIS A 1 166 ? 7.270 -7.635 -13.022 1.00 92.31 166 HIS A N 1
ATOM 1284 C CA . HIS A 1 166 ? 7.235 -9.066 -13.329 1.00 92.31 166 HIS A CA 1
ATOM 1285 C C . HIS A 1 166 ? 8.495 -9.771 -12.806 1.00 92.31 166 HIS A C 1
ATOM 1287 O O . HIS A 1 166 ? 8.395 -10.762 -12.082 1.00 92.31 166 HIS A O 1
ATOM 1293 N N . HIS A 1 167 ? 9.676 -9.217 -13.085 1.00 92.25 167 HIS A N 1
ATOM 1294 C CA . HIS A 1 167 ? 10.936 -9.764 -12.578 1.00 92.25 167 HIS A CA 1
ATOM 1295 C C . HIS A 1 167 ? 11.143 -9.591 -11.069 1.00 92.25 167 HIS A C 1
ATOM 1297 O O . HIS A 1 167 ? 11.890 -10.365 -10.483 1.00 92.25 167 HIS A O 1
ATOM 1303 N N . LEU A 1 168 ? 10.485 -8.628 -10.419 1.00 91.31 168 LEU A N 1
ATOM 1304 C CA . LEU A 1 168 ? 10.482 -8.523 -8.953 1.00 91.31 168 LEU A CA 1
ATOM 1305 C C . LEU A 1 168 ? 9.663 -9.634 -8.288 1.00 91.31 168 LEU A C 1
ATOM 1307 O O . LEU A 1 168 ? 9.981 -10.038 -7.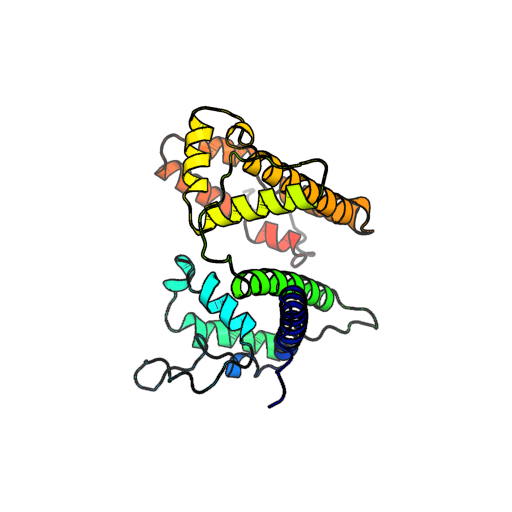174 1.00 91.31 168 LEU A O 1
ATOM 1311 N N . VAL A 1 169 ? 8.589 -10.088 -8.940 1.00 90.12 169 VAL A N 1
ATOM 1312 C CA . VAL A 1 169 ? 7.679 -11.101 -8.385 1.00 90.12 169 VAL A CA 1
ATOM 1313 C C . VAL A 1 169 ? 8.128 -12.522 -8.725 1.00 90.12 169 VAL A C 1
ATOM 1315 O O . VAL A 1 169 ? 8.073 -13.392 -7.859 1.00 90.12 169 VAL A O 1
ATOM 1318 N N . TYR A 1 170 ? 8.551 -12.760 -9.970 1.00 91.06 170 TYR A N 1
ATOM 1319 C CA . TYR A 1 170 ? 8.854 -14.101 -10.490 1.00 91.06 170 TYR A CA 1
ATOM 1320 C C . TYR A 1 170 ? 10.322 -14.309 -10.890 1.00 91.06 170 TYR A C 1
ATOM 1322 O O . TYR A 1 170 ? 10.719 -15.438 -11.174 1.00 91.06 170 TYR A O 1
ATOM 1330 N N . GLY A 1 171 ? 11.117 -13.238 -10.948 1.00 88.69 171 GLY A N 1
ATOM 1331 C CA . GLY A 1 171 ? 12.543 -13.279 -11.271 1.00 88.69 171 GLY A CA 1
ATOM 1332 C C . GLY A 1 171 ? 13.421 -12.967 -10.057 1.00 88.69 171 GLY A C 1
ATOM 1333 O O . GLY A 1 171 ? 12.964 -12.996 -8.917 1.00 88.69 171 GLY A O 1
ATOM 1334 N N . ASN A 1 172 ? 14.686 -12.632 -10.320 1.00 90.31 172 ASN A N 1
ATOM 1335 C CA . ASN A 1 172 ? 15.686 -12.300 -9.297 1.00 90.31 172 ASN A CA 1
ATOM 1336 C C . ASN A 1 172 ? 16.160 -10.840 -9.403 1.00 90.31 172 ASN A C 1
ATOM 1338 O O . ASN A 1 172 ? 17.285 -10.522 -9.027 1.00 90.31 172 ASN A O 1
ATOM 1342 N N . LEU A 1 173 ? 15.310 -9.930 -9.903 1.00 90.75 173 LEU A N 1
ATOM 1343 C CA . LEU A 1 173 ? 15.731 -8.554 -10.205 1.00 90.75 173 LEU A CA 1
ATOM 1344 C C . LEU A 1 173 ? 16.300 -7.814 -8.990 1.00 90.75 173 LEU A C 1
ATOM 1346 O O . LEU A 1 173 ? 17.207 -7.007 -9.150 1.00 90.75 173 LEU A O 1
ATOM 1350 N N . ILE A 1 174 ? 15.802 -8.084 -7.779 1.00 90.56 174 ILE A N 1
ATOM 1351 C CA . ILE A 1 174 ? 16.372 -7.501 -6.556 1.00 90.56 174 ILE A CA 1
ATOM 1352 C C . ILE A 1 174 ? 17.836 -7.917 -6.388 1.00 90.56 174 ILE A C 1
ATOM 1354 O O . ILE A 1 174 ? 18.691 -7.052 -6.206 1.00 90.56 174 ILE A O 1
ATOM 1358 N N . ASP A 1 175 ? 18.129 -9.213 -6.474 1.00 90.50 175 ASP A N 1
ATOM 1359 C CA . ASP A 1 175 ? 19.488 -9.732 -6.309 1.00 90.50 175 ASP A CA 1
ATOM 1360 C C . ASP A 1 175 ? 20.410 -9.217 -7.417 1.00 90.50 175 ASP A C 1
ATOM 1362 O O . ASP A 1 175 ? 21.540 -8.806 -7.149 1.00 90.50 175 ASP A O 1
ATOM 1366 N N . ASP A 1 176 ? 19.908 -9.158 -8.649 1.00 89.50 176 ASP A N 1
ATOM 1367 C CA . ASP A 1 176 ? 20.653 -8.652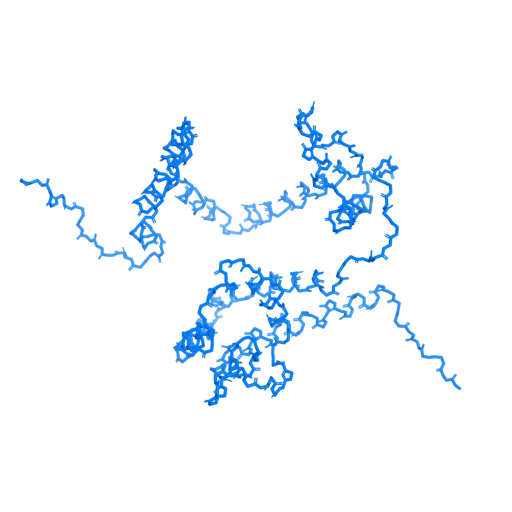 -9.799 1.00 89.50 176 ASP A CA 1
ATOM 1368 C C . ASP A 1 176 ? 20.975 -7.157 -9.663 1.00 89.50 176 ASP A C 1
ATOM 1370 O O . ASP A 1 176 ? 22.111 -6.741 -9.903 1.00 89.50 176 ASP A O 1
ATOM 1374 N N . ILE A 1 177 ? 20.014 -6.354 -9.195 1.00 90.00 177 ILE A N 1
ATOM 1375 C CA . ILE A 1 177 ? 20.215 -4.937 -8.871 1.00 90.00 177 ILE A CA 1
ATOM 1376 C C . ILE A 1 177 ? 21.275 -4.780 -7.781 1.00 90.00 177 ILE A C 1
ATOM 1378 O O . ILE A 1 177 ? 22.197 -3.979 -7.935 1.00 90.00 177 ILE A O 1
ATOM 1382 N N . PHE A 1 178 ? 21.173 -5.529 -6.680 1.00 89.25 178 PHE A N 1
ATOM 1383 C CA . PHE A 1 178 ? 22.150 -5.435 -5.595 1.00 89.25 178 PHE A CA 1
ATOM 1384 C C . PHE A 1 178 ? 23.549 -5.844 -6.059 1.00 89.25 178 PHE A C 1
ATOM 1386 O O . PHE A 1 178 ? 24.517 -5.155 -5.736 1.00 89.25 178 PHE A O 1
ATOM 1393 N N . ASN A 1 179 ? 23.663 -6.900 -6.867 1.00 88.81 179 ASN A N 1
ATOM 1394 C CA . ASN A 1 179 ? 24.927 -7.304 -7.477 1.00 88.81 179 ASN A CA 1
ATOM 1395 C C . ASN A 1 179 ? 25.488 -6.204 -8.383 1.00 88.81 179 ASN A C 1
ATOM 1397 O O . ASN A 1 179 ? 26.677 -5.888 -8.292 1.00 88.81 179 ASN A O 1
ATOM 1401 N N . GLN A 1 180 ? 24.656 -5.561 -9.200 1.00 84.81 180 GLN A N 1
ATOM 1402 C CA . GLN A 1 180 ? 25.096 -4.456 -10.050 1.00 84.81 180 GLN A CA 1
ATOM 1403 C C . GLN A 1 180 ? 25.570 -3.251 -9.229 1.00 84.81 180 GLN A C 1
ATOM 1405 O O . GLN A 1 180 ? 26.611 -2.675 -9.540 1.00 84.81 180 GLN A O 1
ATOM 1410 N N . LEU A 1 181 ? 24.875 -2.918 -8.139 1.00 86.19 181 LEU A N 1
ATOM 1411 C CA . LEU A 1 181 ? 25.245 -1.818 -7.243 1.00 86.19 181 LEU A CA 1
ATOM 1412 C C . LEU A 1 181 ? 26.591 -2.035 -6.534 1.00 86.19 181 LEU A C 1
ATOM 1414 O O . LEU A 1 181 ? 27.204 -1.073 -6.079 1.00 86.19 181 LEU A O 1
ATOM 1418 N N . THR A 1 182 ? 27.093 -3.274 -6.461 1.00 86.81 182 THR A N 1
ATOM 1419 C CA . THR A 1 182 ? 28.470 -3.520 -5.989 1.00 86.81 182 THR A CA 1
ATOM 1420 C C . THR A 1 182 ? 29.541 -3.134 -7.014 1.00 86.81 182 THR A C 1
ATOM 1422 O O . THR A 1 182 ? 30.683 -2.885 -6.631 1.00 86.81 182 THR A O 1
ATOM 1425 N N . HIS A 1 183 ? 29.186 -3.054 -8.301 1.00 85.31 183 HIS A N 1
ATOM 1426 C CA . HIS A 1 183 ? 30.109 -2.774 -9.406 1.00 85.31 183 HIS A CA 1
ATOM 1427 C C . HIS A 1 183 ? 29.920 -1.376 -10.010 1.00 85.31 183 HIS A C 1
ATOM 1429 O O . HIS A 1 183 ? 30.832 -0.853 -10.648 1.00 85.31 183 HIS A O 1
ATOM 1435 N N . THR A 1 184 ? 28.739 -0.770 -9.882 1.00 84.50 184 THR A N 1
ATOM 1436 C CA . THR A 1 184 ? 28.382 0.511 -10.508 1.00 84.50 184 THR A CA 1
ATOM 1437 C C . THR A 1 184 ? 27.488 1.323 -9.576 1.00 84.50 184 THR A C 1
ATOM 1439 O O . THR A 1 184 ? 26.584 0.782 -8.955 1.00 84.50 184 THR A O 1
ATOM 1442 N N . GLU A 1 185 ? 27.709 2.637 -9.495 1.00 80.56 185 GLU A N 1
ATOM 1443 C CA . GLU A 1 185 ? 26.933 3.530 -8.614 1.00 80.56 185 GLU A CA 1
ATOM 1444 C C . GLU A 1 185 ? 25.550 3.916 -9.177 1.00 80.56 185 GLU A C 1
ATOM 1446 O O . GLU A 1 185 ? 24.753 4.542 -8.483 1.00 80.56 185 GLU A O 1
ATOM 1451 N N . SER A 1 186 ? 25.253 3.549 -10.426 1.00 79.50 186 SER A N 1
ATOM 1452 C CA . SER A 1 186 ? 23.980 3.817 -11.103 1.00 79.50 186 SER A CA 1
ATOM 1453 C C . SER A 1 186 ? 23.138 2.549 -11.207 1.00 79.50 186 SER A C 1
ATOM 1455 O O . SER A 1 186 ? 23.593 1.517 -11.703 1.00 79.50 186 SER A O 1
ATOM 1457 N N . LEU A 1 187 ? 21.887 2.668 -10.761 1.00 79.00 187 LEU A N 1
ATOM 1458 C CA . LEU A 1 187 ? 20.861 1.634 -10.866 1.00 79.00 187 LEU A CA 1
ATOM 1459 C C . LEU A 1 187 ? 20.391 1.477 -12.320 1.00 79.00 187 LEU A C 1
ATOM 1461 O O . LEU A 1 187 ? 20.168 0.370 -12.802 1.00 79.00 187 LEU A O 1
ATOM 1465 N N . GLU A 1 188 ? 20.275 2.601 -13.021 1.00 83.00 188 GLU A N 1
ATOM 1466 C CA . GLU A 1 188 ? 19.772 2.719 -14.390 1.00 83.00 188 GLU A CA 1
ATOM 1467 C C . GLU A 1 188 ? 20.663 1.986 -15.401 1.00 83.00 188 GLU A C 1
ATOM 1469 O O . GLU A 1 188 ? 20.182 1.497 -16.418 1.00 83.00 188 GLU A O 1
ATOM 1474 N N . ALA A 1 189 ? 21.953 1.838 -15.088 1.00 81.06 189 ALA A N 1
ATOM 1475 C CA . ALA A 1 189 ? 22.926 1.161 -15.938 1.00 81.06 189 ALA A CA 1
ATOM 1476 C C . ALA A 1 189 ? 22.683 -0.354 -16.100 1.00 81.06 189 ALA A C 1
ATOM 1478 O 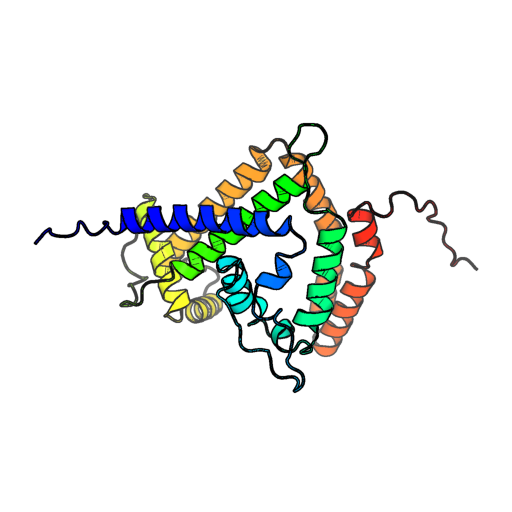O . ALA A 1 189 ? 23.286 -0.967 -16.980 1.00 81.06 189 ALA A O 1
ATOM 1479 N N . TYR A 1 190 ? 21.831 -0.970 -15.269 1.00 84.88 190 TYR A N 1
ATOM 1480 C CA . TYR A 1 190 ? 21.561 -2.408 -15.340 1.00 84.88 190 TYR A CA 1
ATOM 1481 C C . TYR A 1 190 ? 20.763 -2.796 -16.592 1.00 84.88 190 TYR A C 1
ATOM 1483 O O . TYR A 1 190 ? 21.152 -3.717 -17.304 1.00 84.88 190 TYR A O 1
ATOM 1491 N N . SER A 1 191 ? 19.648 -2.115 -16.884 1.00 90.62 191 SER A N 1
ATOM 1492 C CA . SER A 1 191 ? 18.828 -2.422 -18.063 1.00 90.62 191 SER A CA 1
ATOM 1493 C C . SER A 1 191 ? 17.989 -1.219 -18.521 1.00 90.62 191 SER A C 1
ATOM 1495 O O . SER A 1 191 ? 17.527 -0.451 -17.673 1.00 90.62 191 SER A O 1
ATOM 1497 N N . PRO A 1 192 ? 17.708 -1.084 -19.833 1.00 91.31 192 PRO A N 1
ATOM 1498 C CA . PRO A 1 192 ? 16.791 -0.071 -20.363 1.00 91.31 192 PRO A CA 1
ATOM 1499 C C . PRO A 1 192 ? 15.387 -0.120 -19.741 1.00 91.31 192 PRO A C 1
ATOM 1501 O O . PRO A 1 192 ? 14.765 0.924 -19.538 1.00 91.31 192 PRO A O 1
ATOM 1504 N N . ALA A 1 193 ? 14.886 -1.316 -19.401 1.00 92.44 193 ALA A N 1
ATOM 1505 C CA . ALA A 1 193 ? 13.626 -1.461 -18.672 1.00 92.44 193 ALA A CA 1
ATOM 1506 C C . ALA A 1 193 ? 13.697 -0.812 -17.282 1.00 92.44 193 ALA A C 1
ATOM 1508 O O . ALA A 1 193 ? 12.778 -0.099 -16.882 1.00 92.44 193 ALA A O 1
ATOM 1509 N N . LEU A 1 194 ? 14.795 -1.033 -16.552 1.00 92.88 194 LEU A N 1
ATOM 1510 C CA . LEU A 1 194 ? 14.970 -0.476 -15.214 1.00 92.88 194 LEU A CA 1
ATOM 1511 C C . LEU A 1 194 ? 15.151 1.042 -15.251 1.00 92.88 194 LEU A C 1
ATOM 1513 O O . LEU A 1 194 ? 14.552 1.731 -14.432 1.00 92.88 194 LEU A O 1
ATOM 1517 N N . GLU A 1 195 ? 15.896 1.568 -16.224 1.00 92.38 195 GLU A N 1
ATOM 1518 C CA . GLU A 1 195 ? 15.999 3.014 -16.457 1.00 92.38 195 GLU A CA 1
ATOM 1519 C C . GLU A 1 195 ? 14.608 3.636 -16.684 1.00 92.38 195 GLU A C 1
ATOM 1521 O O . GLU A 1 195 ? 14.227 4.580 -15.989 1.00 92.38 195 GLU A O 1
ATOM 1526 N N . GLY A 1 196 ? 13.800 3.055 -17.579 1.00 93.19 196 GLY A N 1
ATOM 1527 C CA . GLY A 1 196 ? 12.429 3.517 -17.824 1.00 93.19 196 GLY A CA 1
ATOM 1528 C C . GLY A 1 196 ? 11.503 3.365 -16.609 1.00 93.19 196 GLY A C 1
ATOM 1529 O O . GLY A 1 196 ? 10.652 4.218 -16.361 1.00 93.19 196 GLY A O 1
ATOM 1530 N N . ALA A 1 197 ? 11.672 2.311 -15.808 1.00 93.25 197 ALA A N 1
ATOM 1531 C CA . ALA A 1 197 ? 10.913 2.110 -14.575 1.00 93.25 197 ALA A CA 1
ATOM 1532 C C . ALA A 1 197 ? 11.276 3.144 -13.492 1.00 93.25 197 ALA A C 1
ATOM 1534 O O . ALA A 1 197 ? 10.390 3.639 -12.789 1.00 93.25 197 ALA A O 1
ATOM 1535 N N . VAL A 1 198 ? 12.557 3.502 -13.372 1.00 93.00 198 VAL A N 1
ATOM 1536 C CA . VAL A 1 198 ? 13.025 4.567 -12.476 1.00 93.00 198 VAL A CA 1
ATOM 1537 C C . VAL A 1 198 ? 12.459 5.914 -12.917 1.00 93.00 198 VAL A C 1
ATOM 1539 O O . VAL A 1 198 ? 11.914 6.636 -12.084 1.00 93.00 198 VAL A O 1
ATOM 1542 N N . GLU A 1 199 ? 12.504 6.230 -14.211 1.00 93.56 199 GLU A N 1
ATOM 1543 C CA . GLU A 1 199 ? 11.913 7.456 -14.762 1.00 93.56 199 GLU A CA 1
ATOM 1544 C C . GLU A 1 199 ? 10.397 7.522 -14.508 1.00 93.56 199 GLU A C 1
ATOM 1546 O O . GLU A 1 199 ? 9.882 8.533 -14.021 1.00 93.56 199 GLU A O 1
ATOM 1551 N N . TYR A 1 200 ? 9.684 6.412 -14.719 1.00 93.94 200 TYR A N 1
ATOM 1552 C CA . TYR A 1 200 ? 8.266 6.292 -14.378 1.00 93.94 200 TYR A CA 1
ATOM 1553 C C . TYR A 1 200 ? 8.007 6.597 -12.893 1.00 93.94 200 TYR A C 1
ATOM 1555 O O . TYR A 1 200 ? 7.106 7.378 -12.568 1.00 93.94 200 TYR A O 1
ATOM 1563 N N . ALA A 1 201 ? 8.802 6.023 -11.984 1.00 92.12 201 ALA A N 1
ATOM 1564 C CA . ALA A 1 201 ? 8.678 6.266 -10.549 1.00 92.12 201 ALA A CA 1
ATOM 1565 C C . ALA A 1 201 ? 8.991 7.725 -10.179 1.00 92.12 201 ALA A C 1
ATOM 1567 O O . ALA A 1 201 ? 8.247 8.333 -9.405 1.00 92.12 201 ALA A O 1
ATOM 1568 N N . GLN A 1 202 ? 10.043 8.308 -10.759 1.00 93.31 202 GLN A N 1
ATOM 1569 C CA . GLN A 1 202 ? 10.414 9.708 -10.552 1.00 93.31 202 GLN A CA 1
ATOM 1570 C C . GLN A 1 202 ? 9.284 10.653 -10.969 1.00 93.31 202 GLN A C 1
ATOM 1572 O O . GLN A 1 202 ? 8.919 11.534 -10.189 1.00 93.31 202 GLN A O 1
ATOM 1577 N N . LEU A 1 203 ? 8.674 10.440 -12.140 1.00 93.75 203 LEU A N 1
ATOM 1578 C CA . LEU A 1 203 ? 7.542 11.241 -12.617 1.00 93.75 203 LEU A CA 1
ATOM 1579 C C . LEU A 1 203 ? 6.342 11.171 -11.663 1.00 93.75 203 LEU A C 1
ATOM 1581 O O . LEU A 1 203 ? 5.741 12.203 -11.347 1.00 93.75 203 LEU A O 1
ATOM 1585 N N . HIS A 1 204 ? 6.008 9.981 -11.158 1.00 91.94 204 HIS A N 1
ATOM 1586 C CA . HIS A 1 204 ? 4.892 9.810 -10.223 1.00 91.94 204 HIS A CA 1
ATOM 1587 C C . HIS A 1 204 ? 5.174 10.454 -8.865 1.00 91.94 204 HIS A C 1
ATOM 1589 O O . HIS A 1 204 ? 4.306 11.141 -8.322 1.00 91.94 204 HIS A O 1
ATOM 1595 N N . ILE A 1 205 ? 6.389 10.295 -8.334 1.00 93.00 205 ILE A N 1
ATOM 1596 C CA . ILE A 1 205 ? 6.803 10.933 -7.080 1.00 93.00 205 ILE A CA 1
ATOM 1597 C C . ILE A 1 205 ? 6.801 12.456 -7.240 1.00 93.00 205 ILE A C 1
ATOM 1599 O O . ILE A 1 205 ? 6.234 13.150 -6.400 1.00 93.00 205 ILE A O 1
ATOM 1603 N N . ALA A 1 206 ? 7.367 12.990 -8.324 1.00 93.81 206 ALA A N 1
ATOM 1604 C CA . ALA A 1 206 ? 7.385 14.426 -8.591 1.00 93.81 206 ALA A CA 1
ATOM 1605 C C . ALA A 1 206 ? 5.965 14.999 -8.707 1.00 93.81 206 ALA A C 1
ATOM 1607 O O . ALA A 1 206 ? 5.657 16.016 -8.085 1.00 93.81 206 ALA A O 1
ATOM 1608 N N . THR A 1 207 ? 5.081 14.312 -9.434 1.00 93.06 207 THR A N 1
ATOM 1609 C CA . THR A 1 207 ? 3.670 14.701 -9.571 1.00 93.06 207 THR A CA 1
ATOM 1610 C C . THR A 1 207 ? 2.959 14.685 -8.221 1.00 93.06 207 THR A C 1
ATOM 1612 O O . THR A 1 207 ? 2.257 15.636 -7.876 1.00 93.06 207 THR A O 1
ATOM 1615 N N . PHE A 1 208 ? 3.177 13.643 -7.417 1.00 90.00 208 PHE A N 1
ATOM 1616 C CA . PHE A 1 208 ? 2.620 13.547 -6.071 1.00 90.00 208 PHE A CA 1
ATOM 1617 C C . PHE A 1 208 ? 3.108 14.688 -5.168 1.00 90.00 208 PHE A C 1
ATOM 1619 O O . PHE A 1 208 ? 2.295 15.369 -4.544 1.00 90.00 208 PHE A O 1
ATOM 1626 N N . LEU A 1 209 ? 4.417 14.949 -5.137 1.00 89.25 209 LEU A N 1
ATOM 1627 C CA . LEU A 1 209 ? 5.000 16.042 -4.357 1.00 89.25 209 LEU A CA 1
ATOM 1628 C C . LEU A 1 209 ? 4.463 17.404 -4.811 1.00 89.25 209 LEU A C 1
ATOM 1630 O O . LEU A 1 209 ? 4.130 18.240 -3.972 1.00 89.25 209 LEU A O 1
ATOM 1634 N N . HIS A 1 210 ? 4.322 17.618 -6.120 1.00 90.69 210 HIS A N 1
ATOM 1635 C CA . HIS A 1 210 ? 3.741 18.840 -6.669 1.00 90.69 210 HIS A CA 1
ATOM 1636 C C . HIS A 1 210 ? 2.281 19.018 -6.228 1.00 90.69 210 HIS A C 1
ATOM 1638 O O . HIS A 1 210 ? 1.900 20.086 -5.744 1.00 90.69 210 HIS A O 1
ATOM 1644 N N . GLN A 1 211 ? 1.477 17.955 -6.298 1.00 88.00 211 GLN A N 1
ATOM 1645 C CA . GLN A 1 211 ? 0.086 17.986 -5.855 1.00 88.00 211 GLN A CA 1
ATOM 1646 C C . GLN A 1 211 ? -0.032 18.294 -4.354 1.00 88.00 211 GLN A C 1
ATOM 1648 O O . GLN A 1 211 ? -0.860 19.111 -3.948 1.00 88.00 211 GLN A O 1
ATOM 1653 N N . VAL A 1 212 ? 0.799 17.656 -3.527 1.00 84.81 212 VAL A N 1
ATOM 1654 C CA . VAL A 1 212 ? 0.739 17.773 -2.064 1.00 84.81 212 VAL A CA 1
ATOM 1655 C C . VAL A 1 212 ? 1.276 19.112 -1.567 1.00 84.81 212 VAL A C 1
ATOM 1657 O O . VAL A 1 212 ? 0.681 19.703 -0.669 1.00 84.81 212 VAL A O 1
ATOM 1660 N N . PHE A 1 213 ? 2.387 19.598 -2.120 1.00 85.88 213 PHE A N 1
ATOM 1661 C CA . PHE A 1 213 ? 3.088 20.757 -1.564 1.00 85.88 213 PHE A CA 1
ATOM 1662 C C . PHE A 1 213 ? 2.853 22.061 -2.319 1.00 85.88 213 PHE A C 1
ATOM 1664 O O . PHE A 1 213 ? 2.962 23.122 -1.705 1.00 85.88 213 PHE A O 1
ATOM 1671 N N . VAL A 1 214 ? 2.534 22.003 -3.614 1.00 87.50 214 VAL A N 1
ATOM 1672 C CA . VAL A 1 214 ? 2.362 23.203 -4.447 1.00 87.50 214 VAL A CA 1
ATOM 1673 C C . VAL A 1 214 ? 0.888 23.500 -4.694 1.00 87.50 214 VAL A C 1
ATOM 1675 O O . VAL A 1 214 ? 0.457 24.632 -4.495 1.00 87.50 214 VAL A O 1
ATOM 1678 N N . LEU A 1 215 ? 0.110 22.499 -5.112 1.00 88.12 215 LEU A N 1
ATOM 1679 C CA . LEU A 1 215 ? -1.292 22.704 -5.498 1.00 88.12 215 LEU A CA 1
ATOM 1680 C C . LEU A 1 215 ? -2.260 22.672 -4.309 1.00 88.12 215 LEU A C 1
ATOM 1682 O O . LEU A 1 215 ? -3.298 23.333 -4.340 1.00 88.12 215 LEU A O 1
ATOM 1686 N N . SER A 1 216 ? -1.940 21.922 -3.252 1.00 84.88 216 SER A N 1
ATOM 1687 C CA . SER A 1 216 ? -2.757 21.890 -2.038 1.00 84.88 216 SER A CA 1
ATOM 1688 C C . SER A 1 216 ? -2.637 23.190 -1.242 1.00 84.88 216 SER A C 1
ATOM 1690 O O . SER A 1 216 ? -1.537 23.634 -0.910 1.00 84.88 216 SER A O 1
ATOM 1692 N N . ALA A 1 217 ? -3.775 23.746 -0.820 1.00 82.50 217 ALA A N 1
ATOM 1693 C CA . ALA A 1 217 ? -3.820 24.920 0.055 1.00 82.50 217 ALA A CA 1
ATOM 1694 C C . ALA A 1 217 ? -3.127 24.691 1.417 1.00 82.50 217 ALA A C 1
ATOM 1696 O O . ALA A 1 217 ? -2.669 25.640 2.051 1.00 82.50 217 ALA A O 1
ATOM 1697 N N . GLU A 1 218 ? -3.022 23.434 1.862 1.00 82.00 218 GLU A N 1
ATOM 1698 C CA . GLU A 1 218 ? -2.375 23.052 3.126 1.00 82.00 218 GLU A CA 1
ATOM 1699 C C . GLU A 1 218 ? -0.867 22.759 2.971 1.00 82.00 218 GLU A C 1
ATOM 1701 O O . GLU A 1 218 ? -0.186 22.497 3.964 1.00 82.00 218 GLU A O 1
ATOM 1706 N N . GLY A 1 219 ? -0.309 22.840 1.755 1.00 84.06 219 GLY A N 1
ATOM 1707 C CA . GLY A 1 219 ? 1.089 22.497 1.453 1.00 84.06 219 GLY A CA 1
ATOM 1708 C C . GLY A 1 219 ? 2.129 23.162 2.372 1.00 84.06 219 GLY A C 1
ATOM 1709 O O . GLY A 1 219 ? 2.936 22.453 2.981 1.00 84.06 219 GLY A O 1
ATOM 1710 N N . PRO A 1 220 ? 2.096 24.496 2.578 1.00 84.94 220 PRO A N 1
ATOM 1711 C CA . PRO A 1 220 ? 3.029 25.181 3.478 1.00 84.94 220 PRO A CA 1
ATOM 1712 C C . PRO A 1 220 ? 2.927 24.735 4.942 1.00 84.94 220 PRO A C 1
ATOM 1714 O O . PRO A 1 220 ? 3.920 24.745 5.671 1.00 84.94 220 PRO A O 1
ATOM 1717 N N . TYR A 1 221 ? 1.730 24.349 5.392 1.00 83.69 221 TYR A N 1
ATOM 1718 C CA . TYR A 1 221 ? 1.529 23.811 6.735 1.00 83.69 221 TYR A CA 1
ATOM 1719 C C . TYR A 1 221 ? 2.123 22.404 6.857 1.00 83.69 221 TYR A C 1
ATOM 1721 O O . TYR A 1 221 ? 2.860 22.140 7.809 1.00 83.69 221 TYR A O 1
ATOM 1729 N N . LEU A 1 222 ? 1.884 21.536 5.868 1.00 81.94 222 LEU A N 1
ATOM 1730 C CA . LEU A 1 222 ? 2.478 20.198 5.819 1.00 81.94 222 LEU A CA 1
ATOM 1731 C C . LEU A 1 222 ? 4.010 20.258 5.821 1.00 81.94 222 LEU A C 1
ATOM 1733 O O . LEU A 1 222 ? 4.640 19.513 6.566 1.00 81.94 222 LEU A O 1
ATOM 1737 N N . LEU A 1 223 ? 4.615 21.189 5.073 1.00 84.31 223 LEU A N 1
ATOM 1738 C CA . LEU A 1 223 ? 6.068 21.397 5.090 1.00 84.31 223 LEU A CA 1
ATOM 1739 C C . LEU A 1 223 ? 6.590 21.770 6.480 1.00 84.31 223 LEU A C 1
ATOM 1741 O O . LEU A 1 223 ? 7.594 21.217 6.921 1.00 84.31 223 LEU A O 1
ATOM 1745 N N . LYS A 1 224 ? 5.899 22.662 7.201 1.00 84.75 224 LYS A N 1
ATOM 1746 C CA . LYS A 1 224 ? 6.270 23.006 8.584 1.00 84.75 224 LYS A CA 1
ATOM 1747 C C . LYS A 1 224 ? 6.151 21.810 9.522 1.00 84.75 224 LYS A C 1
ATOM 1749 O O . LYS A 1 224 ? 6.990 21.639 10.401 1.00 84.75 224 LYS A O 1
ATOM 1754 N N . LEU A 1 225 ? 5.119 20.987 9.351 1.00 81.75 225 LEU A N 1
ATOM 1755 C CA . LEU A 1 225 ? 4.935 19.784 10.155 1.00 81.75 225 LEU A CA 1
ATOM 1756 C C . LEU A 1 225 ? 6.077 18.788 9.905 1.00 81.75 225 LEU A C 1
ATOM 1758 O O . LEU A 1 225 ? 6.663 18.291 10.865 1.00 81.75 225 LEU A O 1
ATOM 1762 N N . VAL A 1 226 ? 6.441 18.562 8.640 1.00 84.06 226 VAL A N 1
ATOM 1763 C CA . VAL A 1 226 ? 7.577 17.708 8.263 1.00 84.06 226 VAL A CA 1
ATOM 1764 C C . VAL A 1 226 ? 8.899 18.267 8.798 1.00 84.06 226 VAL A C 1
ATOM 1766 O O . VAL A 1 226 ? 9.653 17.503 9.391 1.00 84.06 226 VAL A O 1
ATOM 1769 N N . ASP A 1 227 ? 9.166 19.574 8.671 1.00 84.75 227 ASP A N 1
ATOM 1770 C CA . ASP A 1 227 ? 10.373 20.215 9.230 1.00 84.75 227 ASP A CA 1
ATOM 1771 C C . ASP A 1 227 ? 10.454 20.009 10.748 1.00 84.75 227 ASP A C 1
ATOM 1773 O O . ASP A 1 227 ? 11.482 19.589 11.278 1.00 84.75 227 ASP A O 1
ATOM 1777 N N . ASN A 1 228 ? 9.340 20.205 11.455 1.00 81.00 228 ASN A N 1
ATOM 1778 C CA . ASN A 1 228 ? 9.283 19.983 12.896 1.00 81.00 228 ASN A CA 1
ATOM 1779 C C . ASN A 1 228 ? 9.586 18.524 13.266 1.00 81.00 228 ASN A C 1
ATOM 1781 O O . ASN A 1 228 ? 10.382 18.286 14.171 1.00 81.00 228 ASN A O 1
ATOM 1785 N N . VAL A 1 229 ? 8.998 17.548 12.566 1.00 79.19 229 VAL A N 1
ATOM 1786 C CA . VAL A 1 229 ? 9.276 16.119 12.799 1.00 79.19 229 VAL A CA 1
ATOM 1787 C C . VAL A 1 229 ? 10.733 15.784 12.480 1.00 79.19 229 VAL A C 1
ATOM 1789 O O . VAL A 1 229 ? 11.392 15.101 13.261 1.00 79.19 229 VAL A O 1
ATOM 1792 N N . HIS A 1 230 ? 11.267 16.302 11.377 1.00 82.62 230 HIS A N 1
ATOM 1793 C CA . HIS A 1 230 ? 12.649 16.074 10.965 1.00 82.62 230 HIS A CA 1
ATOM 1794 C C . HIS A 1 230 ? 13.647 16.622 11.997 1.00 82.62 230 HIS A C 1
ATOM 1796 O O . HIS A 1 230 ? 14.618 15.950 12.337 1.00 82.62 230 HIS A O 1
ATOM 1802 N N . ARG A 1 231 ? 13.371 17.794 12.583 1.00 79.81 231 ARG A N 1
ATOM 1803 C CA . ARG A 1 231 ? 14.191 18.387 13.656 1.00 79.81 231 ARG A CA 1
ATOM 1804 C C . ARG A 1 231 ? 14.174 17.595 14.961 1.00 79.81 231 ARG A C 1
ATOM 1806 O O . ARG A 1 231 ? 15.120 17.709 15.740 1.00 79.81 231 ARG A O 1
ATOM 1813 N N . LEU A 1 232 ? 13.129 16.805 15.217 1.00 77.81 232 LEU A N 1
ATOM 1814 C CA . LEU A 1 232 ? 13.077 15.921 16.385 1.00 77.81 232 LEU A CA 1
ATOM 1815 C C . LEU A 1 232 ? 14.022 14.720 16.241 1.00 77.81 232 LEU A C 1
ATOM 1817 O O . LEU A 1 232 ? 14.407 14.133 17.254 1.00 77.81 232 LEU A O 1
ATOM 1821 N N . VAL A 1 233 ? 14.425 14.363 15.017 1.00 81.06 233 VAL A N 1
ATOM 1822 C CA . VAL A 1 233 ? 15.328 13.236 14.765 1.00 81.06 233 VAL A CA 1
ATOM 1823 C C . VAL A 1 233 ? 16.789 13.685 14.932 1.00 81.06 233 VAL A C 1
ATOM 1825 O O . VAL A 1 233 ? 17.288 14.503 14.158 1.00 81.06 233 VAL A O 1
ATOM 1828 N N . PRO A 1 234 ? 17.540 13.149 15.913 1.00 81.88 234 PRO A N 1
ATOM 1829 C CA . PRO A 1 234 ? 18.927 13.540 16.156 1.00 81.88 234 PRO A CA 1
ATOM 1830 C C . PRO A 1 234 ? 19.887 12.821 15.187 1.00 81.88 234 PRO A C 1
ATOM 1832 O O . PRO A 1 234 ? 20.659 11.952 15.599 1.00 81.88 234 PRO A O 1
ATOM 1835 N N . TYR A 1 235 ? 19.857 13.181 13.898 1.00 85.44 235 TYR A N 1
ATOM 1836 C CA . TYR A 1 235 ? 20.638 12.522 12.835 1.00 85.44 235 TYR A CA 1
ATOM 1837 C C . TYR A 1 235 ? 22.137 12.421 13.137 1.00 85.44 235 TYR A C 1
ATOM 1839 O O . TYR A 1 235 ? 22.760 11.396 12.870 1.00 85.44 235 TYR A O 1
ATOM 1847 N N . THR A 1 236 ? 22.716 13.457 13.742 1.00 85.38 236 THR A N 1
ATOM 1848 C CA . THR A 1 236 ? 24.138 13.483 14.110 1.00 85.38 236 THR A CA 1
ATOM 1849 C C . THR A 1 236 ? 24.485 12.420 15.149 1.00 85.38 236 THR A C 1
ATOM 1851 O O . THR A 1 236 ? 25.490 11.727 15.007 1.00 85.38 236 THR A O 1
ATOM 1854 N N . VAL A 1 237 ? 23.634 12.239 16.160 1.00 84.38 237 VAL A N 1
ATOM 1855 C CA . VAL A 1 237 ? 23.840 11.249 17.225 1.00 84.38 237 VAL A CA 1
ATOM 1856 C C . VAL A 1 237 ? 23.607 9.832 16.695 1.00 84.38 237 VAL A C 1
ATOM 1858 O O . VAL A 1 237 ? 24.361 8.920 17.033 1.00 84.38 237 VAL A O 1
ATOM 1861 N N . ILE A 1 238 ? 22.621 9.648 15.808 1.00 85.44 238 ILE A N 1
ATOM 1862 C CA . ILE A 1 238 ? 22.406 8.377 15.097 1.00 85.44 238 ILE A CA 1
ATOM 1863 C C . ILE A 1 238 ? 23.652 8.021 14.278 1.00 85.44 238 ILE A C 1
ATOM 1865 O O . ILE A 1 238 ? 24.196 6.931 14.433 1.00 85.44 238 ILE A O 1
ATOM 1869 N N . GLY A 1 239 ? 24.165 8.958 13.475 1.00 83.88 239 GLY A N 1
ATOM 1870 C CA . GLY A 1 239 ? 25.371 8.749 12.674 1.00 83.88 239 GLY A CA 1
ATOM 1871 C C . GLY A 1 239 ? 26.610 8.432 13.517 1.00 83.88 239 GLY A C 1
ATOM 1872 O O . GLY A 1 239 ? 27.397 7.562 13.153 1.00 83.88 239 GLY A O 1
ATOM 1873 N N . GLN A 1 240 ? 26.775 9.080 14.673 1.00 86.25 240 GLN A N 1
ATOM 1874 C CA . GLN A 1 240 ? 27.848 8.755 15.622 1.00 86.25 240 GLN A CA 1
ATOM 1875 C C . GLN A 1 240 ? 27.692 7.353 16.218 1.00 86.25 240 GLN A C 1
ATOM 1877 O O . GLN A 1 240 ? 28.679 6.639 16.376 1.00 86.25 240 GLN A O 1
ATOM 1882 N N . THR A 1 241 ? 26.460 6.946 16.514 1.00 84.19 241 THR A N 1
ATOM 1883 C CA . THR A 1 241 ? 26.170 5.636 17.103 1.00 84.19 241 THR A CA 1
ATOM 1884 C C . THR A 1 241 ? 26.400 4.506 16.100 1.00 84.19 241 THR A C 1
ATOM 1886 O O . THR A 1 241 ? 26.987 3.490 16.458 1.00 84.19 241 THR A O 1
ATOM 1889 N N . LEU A 1 242 ? 26.018 4.700 14.834 1.00 83.94 242 LEU A N 1
ATOM 1890 C CA . LEU A 1 242 ? 26.240 3.732 13.753 1.00 83.94 242 LEU A CA 1
ATOM 1891 C C . LEU A 1 242 ? 27.723 3.540 13.397 1.00 83.94 242 LEU A C 1
ATOM 1893 O O . LEU A 1 242 ? 28.095 2.508 12.852 1.00 83.94 242 LEU A O 1
ATOM 1897 N N . ARG A 1 243 ? 28.592 4.505 13.727 1.00 83.44 243 ARG A N 1
ATOM 1898 C CA . ARG A 1 243 ? 30.051 4.384 13.546 1.00 83.44 243 ARG A CA 1
ATOM 1899 C C . ARG A 1 243 ? 30.724 3.484 14.590 1.00 83.44 243 ARG A C 1
ATOM 1901 O O . ARG A 1 243 ? 31.926 3.243 14.498 1.00 83.44 243 ARG A O 1
ATOM 1908 N N . VAL A 1 244 ? 29.988 2.996 15.590 1.00 84.88 244 VAL A N 1
ATOM 1909 C CA . VAL A 1 244 ? 30.515 2.058 16.588 1.00 84.88 244 VAL A CA 1
ATOM 1910 C C . VAL A 1 244 ? 30.700 0.685 15.938 1.00 84.88 244 VAL A C 1
ATOM 1912 O O . VAL A 1 244 ? 29.731 0.018 15.600 1.00 84.88 244 VAL A O 1
ATOM 1915 N N . GLY A 1 245 ? 31.950 0.228 15.812 1.00 73.19 245 GLY A N 1
ATOM 1916 C CA . GLY A 1 245 ? 32.283 -1.029 15.122 1.00 73.19 245 GLY A CA 1
ATOM 1917 C C . GLY A 1 245 ? 31.751 -2.316 15.774 1.00 73.19 245 GLY A C 1
ATOM 1918 O O . GLY A 1 245 ? 31.760 -3.365 15.141 1.00 73.19 245 GLY A O 1
ATOM 1919 N N . ASN A 1 246 ? 31.271 -2.264 17.024 1.00 88.25 246 ASN A N 1
ATOM 1920 C CA . ASN A 1 246 ? 30.634 -3.404 17.689 1.00 88.25 246 ASN A CA 1
ATOM 1921 C C . ASN A 1 246 ? 29.106 -3.321 17.557 1.00 88.25 246 ASN A C 1
ATOM 1923 O O . ASN A 1 246 ? 28.472 -2.474 18.192 1.00 88.25 246 ASN A O 1
ATOM 1927 N N . ALA A 1 247 ? 28.522 -4.253 16.800 1.00 84.38 247 ALA A N 1
ATOM 1928 C CA . ALA A 1 247 ? 27.089 -4.311 16.520 1.00 84.38 247 ALA A CA 1
ATOM 1929 C C . ALA A 1 247 ? 26.213 -4.390 17.785 1.00 84.38 247 ALA A C 1
ATOM 1931 O O . ALA A 1 247 ? 25.189 -3.715 17.858 1.00 84.38 247 ALA A O 1
ATOM 1932 N N . ALA A 1 248 ? 26.617 -5.147 18.812 1.00 84.94 248 ALA A N 1
ATOM 1933 C CA . ALA A 1 248 ? 25.843 -5.263 20.050 1.00 84.94 248 ALA A CA 1
ATOM 1934 C C . ALA A 1 248 ? 25.818 -3.936 20.830 1.00 84.94 248 ALA A C 1
ATOM 1936 O O . ALA A 1 248 ? 24.776 -3.515 21.336 1.00 84.94 248 ALA A O 1
ATOM 1937 N N . SER A 1 249 ? 26.957 -3.240 20.883 1.00 83.94 249 SER A N 1
ATOM 1938 C CA . SER A 1 249 ? 27.062 -1.919 21.512 1.00 83.94 249 SER A CA 1
ATOM 1939 C C . SER A 1 249 ? 26.307 -0.850 20.722 1.00 83.94 249 SER A C 1
ATOM 1941 O O . SER A 1 249 ? 25.614 -0.030 21.321 1.00 83.94 249 SER A O 1
ATOM 1943 N N . MET A 1 250 ? 26.392 -0.889 19.389 1.00 89.44 250 MET A N 1
ATOM 1944 C CA . MET A 1 250 ? 25.648 -0.010 18.486 1.00 89.4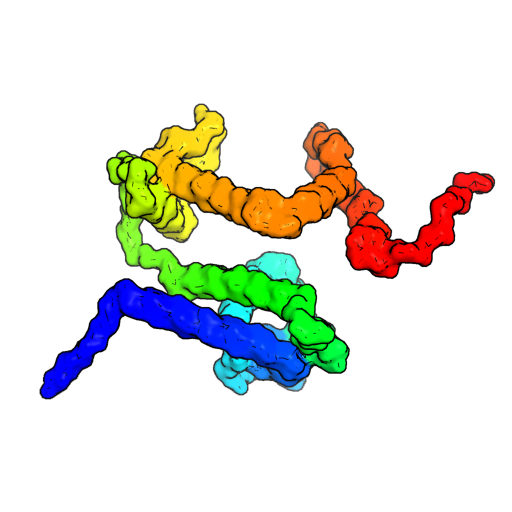4 250 MET A CA 1
ATOM 1945 C C . MET A 1 250 ? 24.137 -0.175 18.674 1.00 89.44 250 MET A C 1
ATOM 1947 O O . MET A 1 250 ? 23.443 0.814 18.889 1.00 89.44 250 MET A O 1
ATOM 1951 N N . ILE A 1 251 ? 23.622 -1.409 18.650 1.00 86.50 251 ILE A N 1
ATOM 1952 C CA . ILE A 1 251 ? 22.188 -1.692 18.819 1.00 86.50 251 ILE A CA 1
ATOM 1953 C C . ILE A 1 251 ? 21.702 -1.232 20.197 1.00 86.50 251 ILE A C 1
ATOM 1955 O O . ILE A 1 251 ? 20.668 -0.572 20.292 1.00 86.50 251 ILE A O 1
ATOM 1959 N N . ASN A 1 252 ? 22.459 -1.507 21.263 1.00 84.56 252 ASN A N 1
ATOM 1960 C CA . ASN A 1 252 ? 22.105 -1.054 22.610 1.00 84.56 252 ASN A CA 1
ATOM 1961 C C . ASN A 1 252 ? 22.085 0.478 22.727 1.00 84.56 252 ASN A C 1
ATOM 1963 O O . ASN A 1 252 ? 21.187 1.040 23.357 1.00 84.56 252 ASN A O 1
ATOM 1967 N N . ALA A 1 253 ? 23.048 1.163 22.110 1.00 83.06 253 ALA A N 1
ATOM 1968 C CA . ALA A 1 253 ? 23.094 2.620 22.080 1.00 83.06 253 ALA A CA 1
ATOM 1969 C C . ALA A 1 253 ? 21.957 3.217 21.230 1.00 83.06 253 ALA A C 1
ATOM 1971 O O . ALA A 1 253 ? 21.300 4.155 21.679 1.00 83.06 253 ALA A O 1
ATOM 1972 N N . MET A 1 254 ? 21.653 2.628 20.068 1.00 84.25 254 MET A N 1
ATOM 1973 C CA . MET A 1 254 ? 20.520 3.017 19.222 1.00 84.25 254 MET A CA 1
ATOM 1974 C C . MET A 1 254 ? 19.185 2.818 19.945 1.00 84.25 254 MET A C 1
ATOM 1976 O O . MET A 1 254 ? 18.354 3.722 19.951 1.00 84.25 254 MET A O 1
ATOM 1980 N N . SER A 1 255 ? 18.995 1.684 20.622 1.00 81.81 255 SER A N 1
ATOM 1981 C CA . SER A 1 255 ? 17.795 1.395 21.417 1.00 81.81 255 SER A CA 1
ATOM 1982 C C . SER A 1 255 ? 17.595 2.424 22.538 1.00 81.81 255 SER A C 1
ATOM 1984 O O . SER A 1 255 ? 16.523 3.018 22.662 1.00 81.81 255 SER A O 1
ATOM 1986 N N . ARG A 1 256 ? 18.655 2.740 23.296 1.00 80.19 256 ARG A N 1
ATOM 1987 C CA . ARG A 1 256 ? 18.612 3.796 24.324 1.00 80.19 256 ARG A CA 1
ATOM 1988 C C . ARG A 1 256 ? 18.319 5.174 23.735 1.00 80.19 256 ARG A C 1
ATOM 1990 O O . ARG A 1 256 ? 17.590 5.953 24.347 1.00 80.19 256 ARG A O 1
ATOM 1997 N N . LEU A 1 257 ? 18.868 5.488 22.567 1.00 80.31 257 LEU A N 1
ATOM 1998 C CA . LEU A 1 257 ? 18.633 6.753 21.877 1.00 80.31 257 LEU A CA 1
ATOM 1999 C C . LEU A 1 257 ? 17.173 6.892 21.435 1.00 80.31 257 LEU A C 1
ATOM 2001 O O . LEU A 1 257 ? 16.570 7.935 21.683 1.00 80.31 257 LEU A O 1
ATOM 2005 N N . PHE A 1 258 ? 16.586 5.843 20.855 1.00 75.06 258 PHE A N 1
ATOM 2006 C CA . PHE A 1 258 ? 15.172 5.840 20.478 1.00 75.06 258 PHE A CA 1
ATOM 2007 C C . PHE A 1 258 ? 14.265 5.982 21.702 1.00 75.06 258 PHE A C 1
ATOM 2009 O O . PHE A 1 258 ? 13.408 6.859 21.717 1.00 75.06 258 PHE A O 1
ATOM 2016 N N . LEU A 1 259 ? 14.502 5.210 22.764 1.00 74.69 259 LEU A N 1
ATOM 2017 C CA . LEU A 1 259 ? 13.679 5.265 23.978 1.00 74.69 259 LEU A CA 1
ATOM 2018 C C . LEU A 1 259 ? 13.791 6.602 24.733 1.00 74.69 259 LEU A C 1
ATOM 2020 O O . LEU A 1 259 ? 12.823 7.045 25.348 1.00 74.69 259 LEU A O 1
ATOM 2024 N N . SER A 1 260 ? 14.958 7.253 24.699 1.00 74.00 260 SER A N 1
ATOM 2025 C CA . SER A 1 260 ? 15.197 8.507 25.430 1.00 74.00 260 SER A CA 1
ATOM 2026 C C . SER A 1 260 ? 14.790 9.765 24.663 1.00 74.00 260 SER A C 1
ATOM 2028 O O . SER A 1 260 ? 14.214 10.676 25.259 1.00 74.00 260 SER A O 1
ATOM 2030 N N . LYS A 1 261 ? 15.086 9.849 23.358 1.00 61.19 261 LYS A N 1
ATOM 2031 C CA . LYS A 1 261 ? 14.832 11.053 22.543 1.00 61.19 261 LYS A CA 1
ATOM 2032 C C . LYS A 1 261 ? 13.493 11.016 21.816 1.00 61.19 261 LYS A C 1
ATOM 2034 O O . LYS A 1 261 ? 12.854 12.056 21.702 1.00 61.19 261 LYS A O 1
ATOM 2039 N N . VAL A 1 262 ? 13.034 9.835 21.400 1.00 59.59 262 VAL A N 1
ATOM 2040 C CA . VAL A 1 262 ? 11.670 9.609 20.888 1.00 59.59 262 VAL A CA 1
ATOM 2041 C C . VAL A 1 262 ? 10.775 9.183 22.058 1.00 59.59 262 VAL A C 1
ATOM 2043 O O . VAL A 1 262 ? 10.021 8.217 21.991 1.00 59.59 262 VAL A O 1
ATOM 2046 N N . SER A 1 263 ? 10.911 9.858 23.201 1.00 57.84 263 SER A N 1
ATOM 2047 C CA . SER A 1 263 ? 10.087 9.546 24.363 1.00 57.84 263 SER A CA 1
ATOM 2048 C C . SER A 1 263 ? 8.639 9.966 24.108 1.00 57.84 263 SER A C 1
ATOM 2050 O O . SER A 1 263 ? 8.358 10.892 23.336 1.00 57.84 263 SER A O 1
ATOM 2052 N N . MET A 1 264 ? 7.705 9.323 24.814 1.00 52.72 264 MET A N 1
ATOM 2053 C CA . MET A 1 264 ? 6.283 9.672 24.755 1.00 52.72 264 MET A CA 1
ATOM 2054 C C . MET A 1 264 ? 6.018 11.156 25.040 1.00 52.72 264 MET A C 1
ATOM 2056 O O . MET A 1 264 ? 4.994 11.659 24.609 1.00 52.72 264 MET A O 1
ATOM 2060 N N . ALA A 1 265 ? 6.925 11.875 25.712 1.00 55.50 265 ALA A N 1
ATOM 2061 C CA . ALA A 1 265 ? 6.792 13.307 25.966 1.00 55.50 265 ALA A CA 1
ATOM 2062 C C . ALA A 1 265 ? 6.930 14.152 24.686 1.00 55.50 265 ALA A C 1
ATOM 2064 O O . ALA A 1 265 ? 6.123 15.050 24.471 1.00 55.50 265 ALA A O 1
ATOM 2065 N N . ALA A 1 266 ? 7.886 13.844 23.800 1.00 59.22 266 ALA A N 1
ATOM 2066 C CA . ALA A 1 266 ? 8.037 14.548 22.521 1.00 59.22 266 ALA A CA 1
ATOM 2067 C C . ALA A 1 266 ? 6.856 14.257 21.577 1.00 59.22 266 ALA A C 1
ATOM 2069 O O . ALA A 1 266 ? 6.327 15.165 20.937 1.00 59.22 266 ALA A O 1
ATOM 2070 N N . ILE A 1 267 ? 6.393 13.002 21.562 1.00 56.03 267 ILE A N 1
ATOM 2071 C CA . ILE A 1 267 ? 5.218 12.566 20.794 1.00 56.03 267 ILE A CA 1
ATOM 2072 C C . ILE A 1 267 ? 3.917 13.149 21.378 1.00 56.03 267 ILE A C 1
ATOM 2074 O O . ILE A 1 267 ? 3.054 13.580 20.621 1.00 56.03 267 ILE A O 1
ATOM 2078 N N . SER A 1 268 ? 3.774 13.223 22.705 1.00 57.97 268 SER A N 1
ATOM 2079 C CA . SER A 1 268 ? 2.604 13.796 23.395 1.00 57.97 268 SER A CA 1
ATOM 2080 C C . SER A 1 268 ? 2.481 15.301 23.164 1.00 57.97 268 SER A C 1
ATOM 2082 O O . SER A 1 268 ? 1.379 15.805 22.937 1.00 57.97 268 SER A O 1
ATOM 2084 N N . ASN A 1 269 ? 3.612 16.014 23.168 1.00 55.38 269 ASN A N 1
ATOM 2085 C CA . ASN A 1 269 ? 3.646 17.444 22.878 1.00 55.38 269 ASN A CA 1
ATOM 2086 C C . ASN A 1 269 ? 3.317 17.723 21.400 1.00 55.38 269 ASN A C 1
ATOM 2088 O O . ASN A 1 269 ? 2.615 18.680 21.089 1.00 55.38 269 ASN A O 1
ATOM 2092 N N . TRP A 1 270 ? 3.761 16.849 20.488 1.00 57.69 270 TRP A N 1
ATOM 2093 C CA . TRP A 1 270 ? 3.424 16.910 19.061 1.00 57.69 270 TRP A CA 1
ATOM 2094 C C . TRP A 1 270 ? 1.960 16.536 18.761 1.00 57.69 270 TRP A C 1
ATOM 2096 O O . TRP A 1 270 ? 1.321 17.199 17.950 1.00 57.69 270 TRP A O 1
ATOM 2106 N N . MET A 1 271 ? 1.393 15.537 19.450 1.00 54.75 271 MET A N 1
ATOM 2107 C CA . MET A 1 271 ? -0.025 15.156 19.331 1.00 54.75 271 MET A CA 1
ATOM 2108 C C . MET A 1 271 ? -0.990 16.162 19.986 1.00 54.75 271 MET A C 1
ATOM 2110 O O . MET A 1 271 ? -2.202 15.959 19.944 1.00 54.75 271 MET A O 1
ATOM 2114 N N . GLY A 1 272 ? -0.486 17.240 20.599 1.00 53.38 272 GLY A N 1
ATOM 2115 C CA . GLY A 1 272 ? -1.316 18.275 21.224 1.00 53.38 272 GLY A CA 1
ATOM 2116 C C . GLY A 1 272 ? -2.077 17.803 22.467 1.00 53.38 272 GLY A C 1
ATOM 2117 O O . GLY A 1 272 ? -2.982 18.493 22.925 1.00 53.38 272 GLY A O 1
ATOM 2118 N N . LEU A 1 273 ? -1.716 16.646 23.032 1.00 50.28 273 LEU A N 1
ATOM 2119 C CA . LEU A 1 273 ? -2.361 16.079 24.222 1.00 50.28 273 LEU A CA 1
ATOM 2120 C C . LEU A 1 273 ? -1.913 16.774 25.518 1.00 50.28 273 LEU A C 1
ATOM 2122 O O . LEU A 1 273 ? -2.587 16.670 26.539 1.00 50.28 273 LEU A O 1
ATOM 2126 N N . THR A 1 274 ? -0.806 17.521 25.483 1.00 44.81 274 THR A N 1
ATOM 2127 C CA . THR A 1 274 ? -0.270 18.275 26.626 1.00 44.81 274 THR A CA 1
ATOM 2128 C C . THR A 1 274 ? -0.022 19.735 26.259 1.00 44.81 274 THR A C 1
ATOM 2130 O O . THR A 1 274 ? 1.105 20.213 26.323 1.00 44.81 274 THR A O 1
ATOM 2133 N N . SER A 1 275 ? -1.063 20.482 25.887 1.00 42.72 275 SER A N 1
ATOM 2134 C CA . SER A 1 275 ? -0.934 21.937 25.709 1.00 42.72 275 SER A CA 1
ATOM 2135 C C . SER A 1 275 ? -0.938 22.729 27.029 1.00 42.72 275 SER A C 1
ATOM 2137 O O . SER A 1 275 ? -0.988 23.949 26.982 1.00 42.72 275 SER A O 1
ATOM 2139 N N . ASN A 1 276 ? -0.885 22.075 28.198 1.00 42.91 276 ASN A N 1
ATOM 2140 C CA . ASN A 1 276 ? -0.779 22.729 29.509 1.00 42.91 276 ASN A CA 1
ATOM 2141 C C . ASN A 1 276 ? 0.020 21.877 30.509 1.00 42.91 276 ASN A C 1
ATOM 2143 O O . ASN A 1 276 ? -0.527 21.324 31.458 1.00 42.91 276 ASN A O 1
ATOM 2147 N N . ALA A 1 277 ? 1.333 21.796 30.315 1.00 33.66 277 ALA A N 1
ATOM 2148 C CA . ALA A 1 277 ? 2.257 21.570 31.423 1.00 33.66 277 ALA A CA 1
ATOM 2149 C C . ALA A 1 277 ? 3.196 22.777 31.481 1.00 33.66 277 ALA A C 1
ATOM 2151 O O . ALA A 1 277 ? 4.324 22.749 30.992 1.00 33.66 277 ALA A O 1
ATOM 2152 N N . ALA A 1 278 ? 2.677 23.880 32.021 1.00 37.59 278 ALA A N 1
ATOM 2153 C CA . ALA A 1 278 ? 3.525 24.910 32.592 1.00 37.59 278 ALA A CA 1
ATOM 2154 C C . ALA A 1 278 ? 4.343 24.249 33.710 1.00 37.59 278 ALA A C 1
ATOM 2156 O O . ALA A 1 278 ? 3.802 23.942 34.763 1.00 37.59 278 ALA A O 1
ATOM 2157 N N . ASP A 1 279 ? 5.578 23.870 33.397 1.00 36.88 279 ASP A N 1
ATOM 2158 C CA . ASP A 1 279 ? 6.765 24.165 34.199 1.00 36.88 279 ASP A CA 1
ATOM 2159 C C . ASP A 1 279 ? 7.962 23.402 33.636 1.00 36.88 279 ASP A C 1
ATOM 2161 O O . ASP A 1 279 ? 8.335 22.308 34.060 1.00 36.88 279 ASP A O 1
ATOM 2165 N N . GLY A 1 280 ? 8.637 24.058 32.695 1.00 40.12 280 GLY A N 1
ATOM 2166 C CA . GLY A 1 280 ? 10.085 23.970 32.633 1.00 40.12 280 GLY A CA 1
ATOM 2167 C C . GLY A 1 280 ? 10.671 24.616 33.890 1.00 40.12 280 GLY A C 1
ATOM 2168 O O . GLY A 1 280 ? 11.138 25.748 33.841 1.00 40.12 280 GLY A O 1
ATOM 2169 N N . MET A 1 281 ? 10.645 23.901 35.013 1.00 30.62 281 MET A N 1
ATOM 2170 C CA . MET A 1 281 ? 11.495 24.179 36.167 1.00 30.62 281 MET A CA 1
ATOM 2171 C C . MET A 1 281 ? 12.327 22.938 36.459 1.00 30.62 281 MET A C 1
ATOM 2173 O O . MET A 1 281 ? 11.815 21.864 36.764 1.00 30.62 281 MET A O 1
ATOM 2177 N N . ASN A 1 282 ? 13.640 23.108 36.328 1.00 38.88 282 ASN A N 1
ATOM 2178 C CA . ASN A 1 282 ? 14.656 22.140 36.713 1.00 38.88 282 ASN A CA 1
ATOM 2179 C C . ASN A 1 282 ? 14.468 21.723 38.182 1.00 38.88 282 ASN A C 1
ATOM 2181 O O . ASN A 1 282 ? 14.960 22.396 39.082 1.00 38.88 282 ASN A O 1
ATOM 2185 N N . LEU A 1 283 ? 13.831 20.579 38.431 1.00 42.66 283 LEU A N 1
ATOM 2186 C CA . LEU A 1 283 ? 13.765 19.953 39.760 1.00 42.66 283 LEU A CA 1
ATOM 2187 C C . LEU A 1 283 ? 15.007 19.100 40.088 1.00 42.66 283 LEU A C 1
ATOM 2189 O O . LEU A 1 283 ? 14.949 18.217 40.933 1.00 42.66 283 LEU A O 1
ATOM 2193 N N . MET A 1 284 ? 16.148 19.379 39.449 1.00 39.38 284 MET A N 1
ATOM 2194 C CA . MET A 1 284 ? 17.453 18.776 39.765 1.00 39.38 284 MET A CA 1
ATOM 2195 C C . MET A 1 284 ? 18.535 19.853 39.942 1.00 39.38 284 MET A C 1
ATOM 2197 O O . MET A 1 284 ? 19.656 19.728 39.454 1.00 39.38 284 MET A O 1
ATOM 2201 N N . GLN A 1 285 ? 18.188 20.937 40.641 1.00 36.81 285 GLN A N 1
ATOM 2202 C CA . GLN A 1 285 ? 19.159 21.785 41.335 1.00 36.81 285 GLN A CA 1
ATOM 2203 C C . GLN A 1 285 ? 18.885 21.745 42.841 1.00 36.81 285 GLN A C 1
ATOM 2205 O O . GLN A 1 285 ? 18.279 22.651 43.411 1.00 36.81 285 GLN A O 1
ATOM 2210 N N . ARG A 1 286 ? 19.347 20.664 43.468 1.00 34.12 286 ARG A N 1
ATOM 2211 C CA . ARG A 1 286 ? 20.137 20.669 44.703 1.00 34.12 286 ARG A CA 1
ATOM 2212 C C . ARG A 1 286 ? 20.849 19.333 44.845 1.00 34.12 286 ARG A C 1
ATOM 2214 O O . ARG A 1 286 ? 20.205 18.306 44.545 1.00 34.12 286 ARG A O 1
#

pLDDT: mean 79.49, std 14.72, range [30.62, 94.0]

Foldseek 3Di:
DDPPPDDDPVRVLVVVLVVLLVLLVVLLVLLLALCLLVQQFPPQADADPVRHRDDRPDDRPRNLVNVCCVVPVCPDPVNVPDDSCCRNPVVNVVSSVCSVVSVQDADDPNDGHPSNVVSVVVSVVSSVVSSCVVVDQDPDPQDDQQDDADLVDPVSLVVLLNSLVSCVVPNDLVVQLVVVVVVDVDSCVSGVSRVSPVVVVVVVVVVVLCVQQPVDPCNVVVVVLVVLVVVLDPVVQLVVLVPPPDPVSSVVSVVCCCCPSVPVVSVCVSVVVPPDDPDPDPPPDD